Protein AF-A0A7X4JMB2-F1 (afdb_monomer)

Mean predicted aligned error: 4.24 Å

Radius of gyration: 19.37 Å; Cα contacts (8 Å, |Δi|>4): 323; chains: 1; bounding box: 44×40×52 Å

Nearest PDB structures (foldseek):
  4nch-assembly2_B  TM=4.120E-01  e=2.019E-02  Pyrococcus furiosus DSM 3638
  4nck-assembly1_A  TM=4.306E-01  e=2.532E-02  Pyrococcus furiosus DSM 3638
  4nch-assembly1_A  TM=3.298E-01  e=7.414E-02  Pyrococcus furiosus DSM 3638
  4nci-assembly1_A  TM=3.481E-01  e=9.296E-02  Pyrococcus furiosus DSM 3638

Structure (mmCIF, N/CA/C/O backbone):
data_AF-A0A7X4JMB2-F1
#
_entry.id   AF-A0A7X4JMB2-F1
#
loop_
_atom_site.group_PDB
_atom_site.id
_atom_site.type_symbol
_atom_site.label_atom_id
_atom_site.label_alt_id
_atom_site.label_comp_id
_atom_site.label_asym_id
_atom_site.label_entity_id
_atom_site.label_seq_id
_atom_site.pdbx_PDB_ins_code
_atom_site.Cartn_x
_atom_site.Cartn_y
_atom_site.Cartn_z
_atom_site.occupancy
_atom_site.B_iso_or_equiv
_atom_site.auth_seq_id
_atom_site.auth_comp_id
_atom_site.auth_asym_id
_atom_site.auth_atom_id
_atom_site.pdbx_PDB_model_num
ATOM 1 N N . MET A 1 1 ? -1.264 -13.833 -14.838 1.00 84.94 1 MET A N 1
ATOM 2 C CA . MET A 1 1 ? 0.186 -13.831 -14.594 1.00 84.94 1 MET A CA 1
ATOM 3 C C . MET A 1 1 ? 0.510 -15.089 -13.821 1.00 84.94 1 MET A C 1
ATOM 5 O O . MET A 1 1 ? -0.023 -15.234 -12.730 1.00 84.94 1 MET A O 1
ATOM 9 N N . LYS A 1 2 ? 1.296 -16.002 -14.393 1.00 92.19 2 LYS A N 1
ATOM 10 C CA . LYS A 1 2 ? 1.734 -17.236 -13.719 1.00 92.19 2 LYS A CA 1
ATOM 11 C C . LYS A 1 2 ? 3.216 -17.185 -13.357 1.00 92.19 2 LYS A C 1
ATOM 13 O O . LYS A 1 2 ? 3.594 -17.648 -12.289 1.00 92.19 2 LYS A O 1
ATOM 18 N N . ASN A 1 3 ? 4.037 -16.595 -14.221 1.00 96.94 3 ASN A N 1
ATOM 19 C CA . ASN A 1 3 ? 5.480 -16.499 -14.046 1.00 96.94 3 ASN A CA 1
ATOM 20 C C . ASN A 1 3 ? 5.986 -15.072 -14.301 1.00 96.94 3 ASN A C 1
ATOM 22 O O . ASN A 1 3 ? 5.515 -14.386 -15.214 1.00 96.94 3 ASN A O 1
ATOM 26 N N . LEU A 1 4 ? 6.954 -14.647 -13.492 1.00 97.75 4 LEU A N 1
ATOM 27 C CA . LEU A 1 4 ? 7.710 -13.408 -13.648 1.00 97.75 4 LEU A CA 1
ATOM 28 C C . LEU A 1 4 ? 9.198 -13.742 -13.587 1.00 97.75 4 LEU A C 1
ATOM 30 O O . LEU A 1 4 ? 9.657 -14.278 -12.581 1.00 97.75 4 LEU A O 1
ATOM 34 N N . LYS A 1 5 ? 9.945 -13.356 -14.621 1.00 97.94 5 LYS A N 1
ATOM 35 C CA . LYS A 1 5 ? 11.410 -13.361 -14.594 1.00 97.94 5 LYS A CA 1
ATOM 36 C C . LYS A 1 5 ? 11.927 -11.946 -14.678 1.00 97.94 5 LYS A C 1
ATOM 38 O O . LYS A 1 5 ? 11.427 -11.166 -15.492 1.00 97.94 5 LYS A O 1
ATOM 43 N N . LEU A 1 6 ? 12.928 -11.622 -13.876 1.00 97.25 6 LEU A N 1
ATOM 44 C CA . LEU A 1 6 ? 13.587 -10.328 -13.926 1.00 97.25 6 LEU A CA 1
ATOM 45 C C . LEU A 1 6 ? 15.078 -10.436 -13.623 1.00 97.25 6 LEU A C 1
ATOM 47 O O . LEU A 1 6 ? 15.494 -11.296 -12.851 1.00 97.25 6 LEU A O 1
ATOM 51 N N . THR A 1 7 ? 15.851 -9.517 -14.191 1.00 97.62 7 THR A N 1
ATOM 52 C CA . THR A 1 7 ? 17.268 -9.308 -13.879 1.00 97.62 7 THR A CA 1
ATOM 53 C C . THR A 1 7 ? 17.544 -7.825 -13.670 1.00 97.62 7 THR A C 1
ATOM 55 O O . THR A 1 7 ? 16.907 -6.985 -14.312 1.00 97.62 7 THR A O 1
ATOM 58 N N . SER A 1 8 ? 18.503 -7.513 -12.799 1.00 96.62 8 SER A N 1
ATOM 59 C CA . SER A 1 8 ? 19.026 -6.163 -12.548 1.00 96.62 8 SER A CA 1
ATOM 60 C C . SER A 1 8 ? 17.944 -5.128 -12.211 1.00 96.62 8 SER A C 1
ATOM 62 O O . SER A 1 8 ? 17.872 -4.074 -12.839 1.00 96.62 8 SER A O 1
ATOM 64 N N . LEU A 1 9 ? 17.065 -5.427 -11.247 1.00 96.38 9 LEU A N 1
ATOM 65 C CA . LEU A 1 9 ? 16.031 -4.499 -10.765 1.00 96.38 9 LEU A CA 1
ATOM 66 C C . LEU A 1 9 ? 16.402 -3.973 -9.374 1.00 96.38 9 LEU A C 1
ATOM 68 O O . LEU A 1 9 ? 16.160 -4.645 -8.367 1.00 96.38 9 LEU A O 1
ATOM 72 N N . GLY A 1 10 ? 16.952 -2.761 -9.302 1.00 93.38 10 GLY A N 1
ATOM 73 C CA . GLY A 1 10 ? 17.495 -2.216 -8.055 1.00 93.38 10 GLY A CA 1
ATOM 74 C C . GLY A 1 10 ? 18.484 -3.195 -7.411 1.00 93.38 10 GLY A C 1
ATOM 75 O O . GLY A 1 10 ? 19.434 -3.639 -8.046 1.00 93.38 10 GLY A O 1
ATOM 76 N N . GLN A 1 11 ? 18.230 -3.580 -6.162 1.00 91.88 11 GLN A N 1
ATOM 77 C CA . GLN A 1 11 ? 19.032 -4.556 -5.416 1.00 91.88 11 GLN A CA 1
ATOM 78 C C . GLN A 1 11 ? 18.729 -6.029 -5.740 1.00 91.88 11 GLN A C 1
ATOM 80 O O . GLN A 1 11 ? 19.274 -6.901 -5.071 1.00 91.88 11 GLN A O 1
ATOM 85 N N . ILE A 1 12 ? 17.831 -6.327 -6.685 1.00 95.81 12 ILE A N 1
ATOM 86 C CA . ILE A 1 12 ? 17.495 -7.700 -7.084 1.00 95.81 12 ILE A CA 1
ATOM 87 C C . ILE A 1 12 ? 18.324 -8.057 -8.327 1.00 95.81 12 ILE A C 1
ATOM 89 O O . ILE A 1 12 ? 17.994 -7.574 -9.417 1.00 95.81 12 ILE A O 1
ATOM 93 N N . PRO A 1 13 ? 19.372 -8.900 -8.208 1.00 95.38 13 PRO A N 1
ATOM 94 C CA . PRO A 1 13 ? 20.212 -9.257 -9.351 1.00 95.38 13 PRO A CA 1
ATOM 95 C C . PRO A 1 13 ? 19.452 -10.129 -10.351 1.00 95.38 13 PRO A C 1
ATOM 97 O O . PRO A 1 13 ? 19.494 -9.886 -11.553 1.00 95.38 13 PRO A O 1
ATOM 100 N N . GLU A 1 14 ? 18.706 -11.108 -9.843 1.00 97.06 14 GLU A N 1
ATOM 101 C CA . GLU A 1 14 ? 17.899 -12.036 -10.626 1.00 97.06 14 GLU A CA 1
ATOM 102 C C . GLU A 1 14 ? 16.740 -12.564 -9.773 1.00 97.06 14 GLU A C 1
ATOM 104 O O . GLU A 1 14 ? 16.886 -12.771 -8.566 1.00 97.06 14 GLU A O 1
ATOM 109 N N . ALA A 1 15 ? 15.583 -12.782 -10.395 1.00 96.88 15 ALA A N 1
ATOM 110 C CA . ALA A 1 15 ? 14.498 -13.558 -9.811 1.00 96.88 15 ALA A CA 1
ATOM 111 C C . ALA A 1 15 ? 13.692 -14.278 -10.901 1.00 96.88 15 ALA A 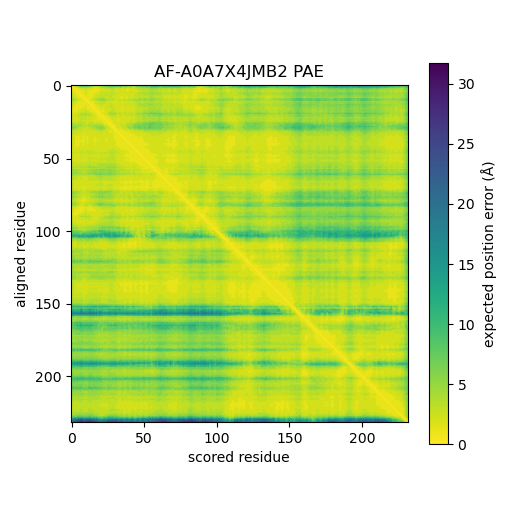C 1
ATOM 113 O O . ALA A 1 15 ? 13.334 -13.680 -11.916 1.00 96.88 15 ALA A O 1
ATOM 114 N N . ASP A 1 16 ? 13.349 -15.540 -10.648 1.00 97.50 16 ASP A N 1
ATOM 115 C CA . ASP A 1 16 ? 12.398 -16.334 -11.431 1.00 97.50 16 ASP A CA 1
ATOM 116 C C . ASP A 1 16 ? 11.307 -16.840 -10.485 1.00 97.50 16 ASP A C 1
ATOM 118 O O . ASP A 1 16 ? 11.548 -17.670 -9.608 1.00 97.50 16 ASP A O 1
ATOM 122 N N . ILE A 1 17 ? 10.114 -16.261 -10.601 1.00 97.31 17 ILE A N 1
ATOM 123 C CA . ILE A 1 17 ? 9.028 -16.428 -9.639 1.00 97.31 17 ILE A CA 1
ATOM 124 C C . ILE A 1 17 ? 7.847 -17.077 -10.340 1.00 97.31 17 ILE A C 1
ATOM 126 O O . ILE A 1 17 ? 7.310 -16.543 -11.312 1.00 97.31 17 ILE A O 1
ATOM 130 N N . THR A 1 18 ? 7.394 -18.205 -9.800 1.00 97.12 18 THR A N 1
ATOM 131 C CA . THR A 1 18 ? 6.116 -18.821 -10.169 1.00 97.12 18 THR A CA 1
ATOM 132 C C . THR A 1 18 ? 5.101 -18.541 -9.070 1.00 97.12 18 THR A C 1
ATOM 134 O O . THR A 1 18 ? 5.328 -18.891 -7.914 1.00 97.12 18 THR A O 1
ATOM 137 N N . PHE A 1 19 ? 3.999 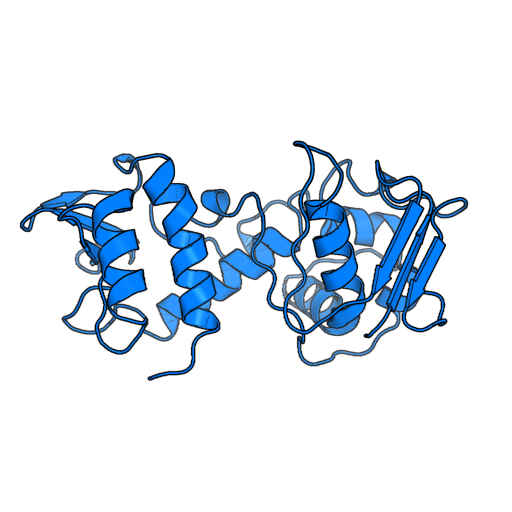-17.884 -9.424 1.00 95.94 19 PHE A N 1
ATOM 138 C CA . PHE A 1 19 ? 2.956 -17.505 -8.474 1.00 95.94 19 PHE A CA 1
ATOM 139 C C . PHE A 1 19 ? 1.969 -18.652 -8.262 1.00 95.94 19 PHE A C 1
ATOM 141 O O . PHE A 1 19 ? 1.474 -19.237 -9.227 1.00 95.94 19 PHE A O 1
ATOM 148 N N . GLY A 1 20 ? 1.663 -18.929 -6.996 1.00 95.31 20 GLY A N 1
ATOM 149 C CA . GLY A 1 20 ? 0.508 -19.729 -6.581 1.00 95.31 20 GLY A CA 1
ATOM 150 C C . GLY A 1 20 ? -0.605 -18.851 -6.003 1.00 95.31 20 GLY A C 1
ATOM 151 O O . GLY A 1 20 ? -0.496 -17.624 -6.001 1.00 95.31 20 GLY A O 1
ATOM 152 N N . ASP A 1 21 ? -1.643 -19.483 -5.456 1.00 93.69 21 ASP A N 1
ATOM 153 C CA . ASP A 1 21 ? -2.786 -18.784 -4.844 1.00 93.69 21 ASP A CA 1
ATOM 154 C C . ASP A 1 21 ? -2.373 -17.926 -3.638 1.00 93.69 21 ASP A C 1
ATOM 156 O O . ASP A 1 21 ? -2.889 -16.828 -3.432 1.00 93.69 21 ASP A O 1
ATOM 160 N N . LEU A 1 22 ? -1.391 -18.407 -2.870 1.00 94.69 22 LEU A N 1
ATOM 161 C CA . LEU A 1 22 ? -0.708 -17.655 -1.826 1.00 94.69 22 LEU A CA 1
ATOM 162 C C . LEU A 1 22 ? 0.797 -17.733 -2.067 1.00 94.69 22 LEU A C 1
ATOM 164 O O . LEU A 1 22 ? 1.393 -18.806 -2.026 1.00 94.69 22 LEU A O 1
ATOM 168 N N . THR A 1 23 ? 1.412 -16.57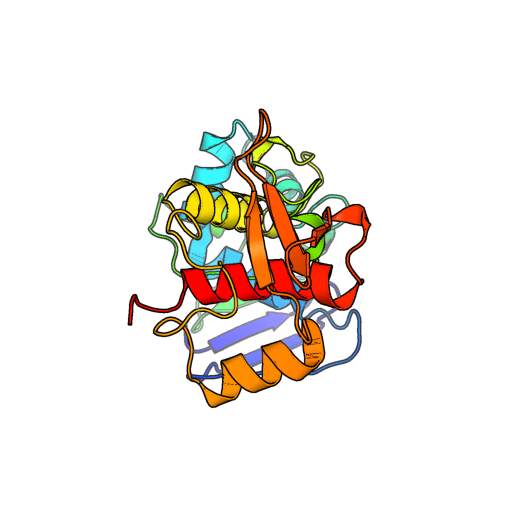8 -2.297 1.00 95.06 23 THR A N 1
ATOM 169 C CA . THR A 1 23 ? 2.861 -16.453 -2.472 1.00 95.06 23 THR A CA 1
ATOM 170 C C . THR A 1 23 ? 3.407 -15.555 -1.369 1.00 95.06 23 THR A C 1
ATOM 172 O O . THR A 1 23 ? 2.985 -14.405 -1.242 1.00 95.06 23 THR A O 1
ATOM 175 N N . VAL A 1 24 ? 4.334 -16.073 -0.561 1.00 95.38 24 VAL A N 1
ATOM 176 C CA . VAL A 1 24 ? 4.933 -15.342 0.565 1.00 95.38 24 VAL A CA 1
ATOM 177 C C . VAL A 1 24 ? 6.389 -15.024 0.244 1.00 95.38 24 VAL A C 1
ATOM 179 O O . VAL A 1 24 ? 7.190 -15.924 0.013 1.00 95.38 24 VAL A O 1
ATOM 182 N N . PHE A 1 25 ? 6.739 -13.736 0.256 1.00 94.31 25 PHE A N 1
ATOM 183 C CA . PHE A 1 25 ? 8.112 -13.272 0.055 1.00 94.31 25 PHE A CA 1
ATOM 184 C C . PHE A 1 25 ? 8.784 -13.001 1.400 1.00 94.31 25 PHE A C 1
ATOM 186 O O . PHE A 1 25 ? 8.424 -12.051 2.099 1.00 94.31 25 PHE A O 1
ATOM 193 N N . VAL A 1 26 ? 9.791 -13.803 1.741 1.00 94.00 26 VAL A N 1
ATOM 194 C CA . VAL A 1 26 ? 10.600 -13.648 2.958 1.00 94.00 26 VAL A CA 1
ATOM 195 C C . VAL A 1 26 ? 12.015 -13.238 2.569 1.00 94.00 26 VAL A C 1
ATOM 197 O O . VAL A 1 26 ? 12.554 -13.692 1.566 1.00 94.00 26 VAL A O 1
ATOM 200 N N . GLY A 1 27 ? 12.611 -12.343 3.346 1.00 92.38 27 GLY A N 1
ATOM 201 C CA . GLY A 1 27 ? 13.992 -11.917 3.154 1.00 92.38 27 GLY A CA 1
ATOM 202 C C . GLY A 1 27 ? 14.339 -10.762 4.077 1.00 92.38 27 GLY A C 1
ATOM 203 O O . GLY A 1 27 ? 13.445 -10.161 4.679 1.00 92.38 27 GLY A O 1
ATOM 204 N N . GLU A 1 28 ? 15.615 -10.412 4.132 1.00 92.75 28 GLU A N 1
ATOM 205 C CA . GLU A 1 28 ? 16.143 -9.354 4.994 1.00 92.75 28 GLU A CA 1
ATOM 206 C C . GLU A 1 28 ? 15.546 -7.970 4.703 1.00 92.75 28 GLU A C 1
ATOM 208 O O . GLU A 1 28 ? 14.924 -7.715 3.661 1.00 92.75 28 GLU A O 1
ATOM 213 N N . GLN A 1 29 ? 15.711 -7.037 5.639 1.00 88.38 29 GLN A N 1
ATOM 214 C CA . GLN A 1 29 ? 15.333 -5.650 5.396 1.00 88.38 29 GLN A CA 1
ATOM 215 C C . GLN A 1 29 ? 16.071 -5.106 4.164 1.00 88.38 29 GLN A C 1
ATOM 217 O O . GLN A 1 29 ? 17.207 -5.467 3.891 1.00 88.38 29 GLN A O 1
ATOM 222 N N . ALA A 1 30 ? 15.391 -4.258 3.388 1.00 86.50 30 ALA A N 1
ATOM 223 C CA . ALA A 1 30 ? 15.925 -3.677 2.157 1.00 86.50 30 ALA A CA 1
ATOM 224 C C . ALA A 1 30 ? 16.327 -4.688 1.058 1.00 86.50 30 ALA A C 1
ATOM 226 O O . ALA A 1 30 ? 16.935 -4.286 0.076 1.00 86.50 30 ALA A O 1
ATOM 227 N N . SER A 1 31 ? 15.884 -5.950 1.114 1.00 92.25 31 SER A N 1
ATOM 228 C CA . SER A 1 31 ? 16.177 -6.961 0.077 1.00 92.25 31 SER A CA 1
ATOM 229 C C . SER A 1 31 ? 15.424 -6.795 -1.261 1.00 92.25 31 SER A C 1
ATOM 231 O O . SER A 1 31 ? 15.499 -7.662 -2.122 1.00 92.25 31 SER A O 1
ATOM 233 N N . GLY A 1 32 ? 14.624 -5.736 -1.438 1.00 93.44 32 GLY A N 1
ATOM 234 C CA . GLY A 1 32 ? 13.902 -5.464 -2.693 1.00 93.44 32 GLY A CA 1
ATOM 235 C C . GLY A 1 32 ? 12.458 -5.967 -2.763 1.00 93.44 32 GLY A C 1
ATOM 236 O O . GLY A 1 32 ? 11.765 -5.672 -3.732 1.00 93.44 32 GLY A O 1
ATOM 237 N N . LYS A 1 33 ? 11.937 -6.631 -1.720 1.00 95.00 33 LYS A N 1
ATOM 238 C CA . LYS A 1 33 ? 10.539 -7.126 -1.677 1.00 95.00 33 LYS A CA 1
ATOM 239 C C . LYS A 1 33 ? 9.506 -6.053 -2.047 1.00 95.00 33 LYS A C 1
ATOM 241 O O . LYS A 1 33 ? 8.653 -6.274 -2.900 1.00 95.00 33 LYS A O 1
ATOM 246 N N . SER A 1 34 ? 9.600 -4.866 -1.447 1.00 94.56 34 SER A N 1
ATOM 247 C CA . SER A 1 34 ? 8.669 -3.764 -1.727 1.00 94.56 34 SER A CA 1
ATOM 248 C C . SER A 1 34 ? 8.789 -3.236 -3.158 1.00 94.56 34 SER A C 1
ATOM 250 O O . SER A 1 34 ? 7.799 -2.777 -3.718 1.00 94.56 34 SER A O 1
ATOM 252 N N . ILE A 1 35 ? 9.981 -3.294 -3.756 1.00 95.44 35 ILE A N 1
ATOM 253 C CA . ILE A 1 35 ? 10.215 -2.883 -5.146 1.00 95.44 35 ILE A CA 1
ATOM 254 C C . ILE A 1 35 ? 9.599 -3.904 -6.097 1.00 95.44 35 ILE A C 1
ATOM 256 O O . ILE A 1 35 ? 8.888 -3.520 -7.020 1.00 95.44 35 ILE A O 1
ATOM 260 N N . LEU A 1 36 ? 9.787 -5.197 -5.825 1.00 96.50 36 LEU A N 1
ATOM 261 C CA . LEU A 1 36 ? 9.157 -6.281 -6.573 1.00 96.50 36 LEU A CA 1
ATOM 262 C C . LEU A 1 36 ? 7.625 -6.156 -6.572 1.00 96.50 36 LEU A C 1
ATOM 264 O O . LEU A 1 36 ? 7.001 -6.210 -7.630 1.00 96.50 36 LEU A O 1
ATOM 268 N N . LEU A 1 37 ? 7.011 -5.935 -5.405 1.00 96.50 37 LEU A N 1
ATOM 269 C CA . LEU A 1 37 ? 5.557 -5.761 -5.296 1.00 96.50 37 LEU A CA 1
ATOM 270 C C . LEU A 1 37 ? 5.065 -4.495 -6.018 1.00 96.50 37 LEU A C 1
ATOM 272 O O . LEU A 1 37 ? 4.007 -4.509 -6.650 1.00 96.50 37 LEU A O 1
ATOM 276 N N . GLN A 1 38 ? 5.844 -3.411 -5.987 1.00 96.94 38 GLN A N 1
ATOM 277 C CA . GLN A 1 38 ? 5.560 -2.217 -6.784 1.00 96.94 38 GLN A CA 1
ATOM 278 C C . GLN A 1 38 ? 5.705 -2.482 -8.287 1.00 96.94 38 GLN A C 1
ATOM 280 O O . GLN A 1 38 ? 4.883 -2.008 -9.067 1.00 96.94 38 GLN A O 1
ATOM 285 N N . LEU A 1 39 ? 6.687 -3.267 -8.728 1.00 97.19 39 LEU A N 1
ATOM 286 C CA . LEU A 1 39 ? 6.799 -3.660 -10.129 1.00 97.19 39 LEU A CA 1
ATOM 287 C C . LEU A 1 39 ? 5.592 -4.508 -10.557 1.00 97.19 39 LEU A C 1
ATOM 289 O O . LEU A 1 39 ? 5.005 -4.233 -11.599 1.00 97.19 39 LEU A O 1
ATOM 293 N N . LEU A 1 40 ? 5.165 -5.477 -9.742 1.00 96.56 40 LEU A N 1
ATOM 294 C CA . LEU A 1 40 ? 3.958 -6.272 -10.001 1.00 96.56 40 LEU A CA 1
ATOM 295 C C . LEU A 1 40 ? 2.720 -5.392 -10.167 1.00 96.56 40 LEU A C 1
ATOM 297 O O . LEU A 1 40 ? 1.954 -5.559 -11.118 1.00 96.56 40 LEU A O 1
ATOM 301 N N . LYS A 1 41 ? 2.564 -4.404 -9.284 1.00 97.62 41 LYS A N 1
ATOM 302 C CA . LYS A 1 41 ? 1.500 -3.407 -9.378 1.00 97.62 41 LYS A CA 1
ATOM 303 C C . LYS A 1 41 ? 1.547 -2.635 -10.693 1.00 97.62 41 LYS A C 1
ATOM 305 O O . LYS A 1 41 ? 0.522 -2.500 -11.361 1.00 97.62 41 LYS A O 1
ATOM 310 N N . LEU A 1 42 ? 2.729 -2.187 -11.108 1.00 97.19 42 LEU A N 1
ATOM 311 C CA . LEU A 1 42 ? 2.901 -1.484 -12.375 1.00 97.19 42 LEU A CA 1
ATOM 312 C C . LEU A 1 42 ? 2.557 -2.385 -13.563 1.00 97.19 42 LEU A C 1
ATOM 314 O O . LEU A 1 42 ? 1.834 -1.981 -14.473 1.00 97.19 42 LEU A O 1
ATOM 318 N N . ILE A 1 43 ? 3.049 -3.620 -13.540 1.00 95.81 43 ILE A N 1
ATOM 319 C CA . ILE A 1 43 ? 2.817 -4.608 -14.585 1.00 95.81 43 ILE A CA 1
ATOM 320 C C . ILE A 1 43 ? 1.332 -4.916 -14.744 1.00 95.81 43 ILE A C 1
ATOM 322 O O . ILE A 1 43 ? 0.884 -5.091 -15.873 1.00 95.81 43 ILE A O 1
ATOM 326 N N . LEU A 1 44 ? 0.566 -5.025 -13.663 1.00 95.19 44 LEU A N 1
ATOM 327 C CA . LEU A 1 44 ? -0.847 -5.392 -13.752 1.00 95.19 44 LEU A CA 1
ATOM 328 C C . LEU A 1 44 ? -1.732 -4.185 -14.080 1.00 95.19 44 LEU A C 1
ATOM 330 O O . LEU A 1 44 ? -2.681 -4.322 -14.850 1.00 95.19 44 LEU A O 1
ATOM 334 N N . ASP A 1 45 ? -1.375 -2.996 -13.587 1.00 97.25 45 ASP A N 1
ATOM 335 C CA . ASP A 1 45 ? -2.303 -1.862 -13.532 1.00 97.25 45 ASP A CA 1
ATOM 336 C C . ASP A 1 45 ? -1.807 -0.577 -14.199 1.00 97.25 45 ASP A C 1
ATOM 338 O O . ASP A 1 45 ? -2.401 0.481 -14.004 1.00 97.25 45 ASP A O 1
ATOM 342 N N . ALA A 1 46 ? -0.764 -0.631 -15.031 1.00 95.69 46 ALA A N 1
ATOM 343 C CA . ALA A 1 46 ? -0.202 0.547 -15.707 1.00 95.69 46 ALA A CA 1
ATOM 344 C C . ALA A 1 46 ? -1.241 1.480 -16.365 1.00 95.69 46 ALA A C 1
ATOM 346 O O . ALA A 1 46 ? -1.129 2.703 -16.269 1.00 95.69 46 ALA A O 1
ATOM 347 N N . GLY A 1 47 ? -2.274 0.924 -17.007 1.00 95.56 47 GLY A N 1
ATOM 348 C CA . GLY A 1 47 ? -3.350 1.709 -17.618 1.00 95.56 47 GLY A CA 1
ATOM 349 C C . GLY A 1 47 ? -4.193 2.485 -16.599 1.00 95.56 47 GLY A C 1
ATOM 350 O O . GLY A 1 47 ? -4.553 3.637 -16.835 1.00 95.56 47 GLY A O 1
ATOM 351 N N . ALA A 1 48 ? -4.488 1.875 -15.448 1.00 96.56 48 ALA A N 1
ATOM 352 C CA . ALA A 1 48 ? -5.178 2.533 -14.341 1.00 96.56 48 ALA A CA 1
ATOM 353 C C . ALA A 1 48 ? -4.269 3.574 -13.665 1.00 96.56 48 ALA A C 1
ATOM 355 O O . ALA A 1 48 ? -4.686 4.711 -13.475 1.00 96.56 48 ALA A O 1
ATOM 356 N N . ILE A 1 49 ? -3.006 3.221 -13.402 1.00 97.69 49 ILE A N 1
ATOM 357 C CA . ILE A 1 49 ? -1.996 4.087 -12.770 1.00 97.69 49 ILE A CA 1
ATOM 358 C C . ILE A 1 49 ? -1.799 5.378 -13.570 1.00 97.69 49 ILE A C 1
ATOM 360 O O . ILE A 1 49 ? -1.913 6.479 -13.034 1.00 97.69 49 ILE A O 1
ATOM 364 N N . THR A 1 50 ? -1.548 5.255 -14.876 1.00 96.38 50 THR A N 1
ATOM 365 C CA . THR A 1 50 ? -1.354 6.411 -15.765 1.00 96.38 50 THR A CA 1
ATOM 366 C C . THR A 1 50 ? -2.607 7.282 -15.853 1.00 96.38 50 THR A C 1
ATOM 368 O O . THR A 1 50 ? -2.503 8.508 -15.905 1.00 96.38 50 THR A O 1
ATOM 371 N N . HIS A 1 51 ? -3.800 6.681 -15.839 1.00 95.88 51 HIS A N 1
ATOM 372 C CA . HIS A 1 51 ? -5.054 7.427 -15.810 1.00 95.88 51 HIS A CA 1
ATOM 373 C C . HIS A 1 51 ? -5.246 8.187 -14.492 1.00 95.88 51 HIS A C 1
ATOM 375 O O . HIS A 1 51 ? -5.602 9.363 -14.531 1.00 95.88 51 HIS A O 1
ATOM 381 N N . THR A 1 52 ? -4.985 7.552 -13.348 1.00 96.56 52 THR A N 1
ATOM 382 C CA . THR A 1 52 ? -5.074 8.181 -12.023 1.00 96.56 52 THR A CA 1
ATOM 383 C C . THR A 1 52 ? -4.103 9.351 -11.907 1.00 96.56 52 THR A C 1
ATOM 385 O O . THR A 1 52 ? -4.522 10.446 -11.543 1.00 96.56 52 THR A O 1
ATOM 388 N N . LEU A 1 53 ? -2.841 9.175 -12.311 1.00 96.88 53 LEU A N 1
ATOM 389 C CA . LEU A 1 53 ? -1.860 10.265 -12.341 1.00 96.88 53 LEU A CA 1
ATOM 390 C C . LEU A 1 53 ? -2.364 11.459 -13.171 1.00 96.88 53 LEU A C 1
ATOM 392 O O . LEU A 1 53 ? -2.395 12.581 -12.672 1.00 96.88 53 LEU A O 1
ATOM 396 N N . LYS A 1 54 ? -2.859 11.227 -14.394 1.00 95.69 54 LYS A N 1
ATOM 397 C CA . LYS A 1 54 ? -3.425 12.299 -15.235 1.00 95.69 54 LYS A CA 1
ATOM 398 C C . LYS A 1 54 ? -4.652 12.962 -14.612 1.00 95.69 54 LYS A C 1
ATOM 400 O O . LYS A 1 54 ? -4.781 14.179 -14.677 1.00 95.69 54 LYS A O 1
ATOM 405 N N . LYS A 1 55 ? -5.550 12.178 -14.002 1.00 95.81 55 LYS A N 1
ATOM 406 C CA . LYS A 1 55 ? -6.751 12.682 -13.315 1.00 95.81 55 LYS A CA 1
ATOM 407 C C . LYS A 1 55 ? -6.386 13.665 -12.199 1.00 95.81 55 LYS A C 1
ATOM 409 O O . LYS A 1 55 ? -7.109 14.632 -11.994 1.00 95.81 55 LYS A O 1
ATOM 414 N N . HIS A 1 56 ? -5.272 13.429 -11.510 1.00 96.06 56 HIS A N 1
ATOM 415 C CA . HIS A 1 56 ? -4.757 14.307 -10.459 1.00 96.06 56 HIS A CA 1
ATOM 416 C C . HIS A 1 56 ? -3.770 15.373 -10.972 1.00 96.06 56 HIS A C 1
ATOM 418 O O . HIS A 1 56 ? -3.098 16.010 -10.169 1.00 96.06 56 HIS A O 1
ATOM 424 N N . GLY A 1 57 ? -3.691 15.591 -12.290 1.00 95.19 57 GLY A N 1
ATOM 425 C CA . GLY A 1 57 ? -2.926 16.689 -12.889 1.00 95.19 57 GLY A CA 1
ATOM 426 C C . GLY A 1 57 ? -1.433 16.420 -13.084 1.00 95.19 57 GLY A C 1
ATOM 427 O O . GLY A 1 57 ? -0.696 17.340 -13.425 1.00 95.19 57 GLY A O 1
ATOM 428 N N . PHE A 1 58 ? -0.966 15.184 -12.898 1.00 95.94 58 PHE A N 1
ATOM 429 C CA . PHE A 1 58 ? 0.433 14.843 -13.139 1.00 95.94 58 PHE A CA 1
ATOM 430 C C . PHE A 1 58 ? 0.706 14.656 -14.635 1.00 95.94 58 PHE A C 1
ATOM 432 O O . PHE A 1 58 ? 0.003 13.907 -15.320 1.00 95.94 58 PHE A O 1
ATOM 439 N N . ASP A 1 59 ? 1.785 15.274 -15.115 1.00 93.69 59 ASP A N 1
ATOM 440 C CA . ASP A 1 59 ? 2.314 15.088 -16.463 1.00 93.69 59 ASP A CA 1
ATOM 441 C C . ASP A 1 59 ? 3.788 14.670 -16.406 1.00 93.69 59 ASP A C 1
ATOM 443 O O . ASP A 1 59 ? 4.627 15.329 -15.797 1.00 93.69 59 ASP A O 1
ATOM 447 N N . TRP A 1 60 ? 4.107 13.558 -17.061 1.00 95.25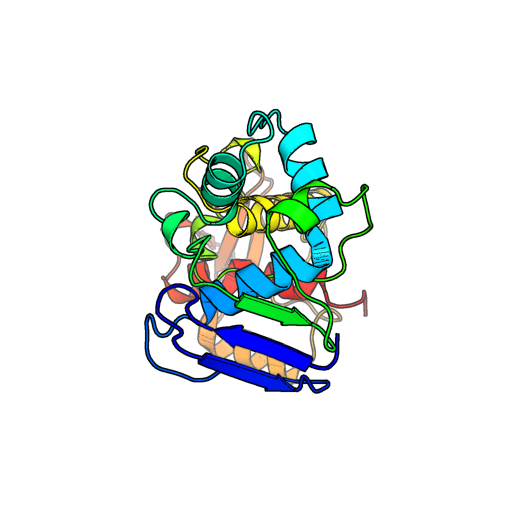 60 TRP A N 1
ATOM 448 C CA . TRP A 1 60 ? 5.471 13.046 -17.205 1.00 95.25 60 TRP A CA 1
ATOM 449 C C . TRP A 1 60 ? 6.075 13.373 -18.575 1.00 95.25 60 TRP A C 1
ATOM 451 O O . TRP A 1 60 ? 7.143 12.868 -18.916 1.00 95.25 60 TRP A O 1
ATOM 461 N N . GLN A 1 61 ? 5.405 14.196 -19.388 1.00 94.56 61 GLN A N 1
ATOM 462 C CA . GLN A 1 61 ? 5.879 14.678 -20.689 1.00 94.56 61 GLN A CA 1
ATOM 463 C C . GLN A 1 61 ? 6.276 13.543 -21.643 1.00 94.56 61 GLN A C 1
ATOM 465 O O . GLN A 1 61 ? 7.200 13.669 -22.445 1.00 94.56 61 GLN A O 1
ATOM 470 N N . LYS A 1 62 ? 5.599 12.391 -21.529 1.00 90.00 62 LYS A N 1
ATOM 471 C CA . LYS A 1 62 ? 5.907 11.151 -22.268 1.00 90.00 62 LYS A CA 1
ATOM 472 C C . LYS A 1 62 ? 7.328 10.599 -22.026 1.00 90.00 62 LYS A C 1
ATOM 474 O O . LYS A 1 62 ? 7.738 9.683 -22.739 1.00 90.00 62 LYS A O 1
ATOM 479 N N . LYS A 1 63 ? 8.061 11.098 -21.025 1.00 94.50 63 LYS A N 1
ATOM 480 C CA . LYS A 1 63 ? 9.384 10.598 -20.625 1.00 94.50 63 LYS A CA 1
ATOM 481 C C . LYS A 1 63 ? 9.230 9.457 -19.622 1.00 94.50 63 LYS A C 1
ATOM 483 O O . LYS A 1 63 ? 8.448 9.558 -18.677 1.00 94.50 63 LYS A O 1
ATOM 488 N N . VAL A 1 64 ? 9.970 8.371 -19.842 1.00 94.56 64 VAL A N 1
ATOM 489 C CA . VAL A 1 64 ? 9.931 7.182 -18.976 1.00 94.56 64 VAL A CA 1
ATOM 490 C C . VAL A 1 64 ? 10.477 7.509 -17.589 1.00 94.56 64 VAL A C 1
ATOM 492 O O . VAL A 1 64 ? 9.808 7.206 -16.610 1.00 94.56 64 VAL A O 1
ATOM 495 N N . ASP A 1 65 ? 11.607 8.206 -17.500 1.00 94.62 65 ASP A N 1
ATOM 496 C CA . ASP A 1 65 ? 12.245 8.516 -16.213 1.00 94.62 65 ASP A CA 1
ATOM 497 C C . ASP A 1 65 ? 11.359 9.391 -15.326 1.00 94.62 65 ASP A C 1
ATOM 499 O O . ASP A 1 65 ? 11.213 9.124 -14.137 1.00 94.62 65 ASP A O 1
ATOM 503 N N . ASN A 1 66 ? 10.670 10.372 -15.918 1.00 96.25 66 ASN A N 1
ATOM 504 C CA . ASN A 1 66 ? 9.691 11.190 -15.202 1.00 96.25 66 ASN A CA 1
ATOM 505 C C . ASN A 1 66 ? 8.528 10.342 -14.673 1.00 96.25 66 ASN A C 1
ATOM 507 O O . ASN A 1 66 ? 8.051 10.561 -13.563 1.00 96.25 66 ASN A O 1
ATOM 511 N N . PHE A 1 67 ? 8.055 9.368 -15.455 1.00 96.88 67 PHE A N 1
ATOM 512 C CA . PHE A 1 67 ? 7.019 8.451 -14.989 1.00 96.88 67 PHE A CA 1
ATOM 513 C C . PHE A 1 67 ? 7.524 7.568 -13.842 1.00 96.88 67 PHE A C 1
ATOM 515 O O . PHE A 1 67 ? 6.813 7.392 -12.856 1.00 96.88 67 PHE A O 1
ATOM 522 N N . LEU A 1 68 ? 8.745 7.042 -13.948 1.00 97.12 68 LEU A N 1
ATOM 523 C CA . LEU A 1 68 ? 9.355 6.221 -12.905 1.00 97.12 68 LEU A CA 1
ATOM 524 C C . LEU A 1 68 ? 9.591 7.013 -11.616 1.00 97.12 68 LEU A C 1
ATOM 526 O O . LEU A 1 68 ? 9.312 6.485 -10.545 1.00 97.12 68 LEU A O 1
ATOM 530 N N . PHE A 1 69 ? 9.994 8.282 -11.717 1.00 97.06 69 PHE A N 1
ATOM 531 C CA . PHE A 1 69 ? 10.074 9.211 -10.588 1.00 97.06 69 PHE A CA 1
ATOM 532 C C . PHE A 1 69 ? 8.714 9.370 -9.896 1.00 97.06 69 PHE A C 1
ATOM 534 O O . PHE A 1 69 ? 8.609 9.206 -8.686 1.00 97.06 69 PHE A O 1
ATOM 541 N N . LEU A 1 70 ? 7.639 9.616 -10.657 1.00 97.12 70 LEU A N 1
ATOM 542 C CA . LEU A 1 70 ? 6.289 9.738 -10.089 1.00 97.12 70 LEU A CA 1
ATOM 543 C C . LEU A 1 70 ? 5.775 8.423 -9.482 1.00 97.12 70 LEU A C 1
ATOM 545 O O . LEU A 1 70 ? 4.934 8.439 -8.580 1.00 97.12 70 LEU A O 1
ATOM 549 N N . TYR A 1 71 ? 6.220 7.285 -10.018 1.00 97.62 71 TYR A N 1
ATOM 550 C CA . TYR A 1 71 ? 5.744 5.968 -9.619 1.00 97.62 71 TYR A CA 1
ATOM 551 C C . TYR A 1 71 ? 6.467 5.430 -8.382 1.00 97.62 71 TYR A C 1
ATOM 553 O O . TYR A 1 71 ? 5.817 5.135 -7.379 1.00 97.62 71 TYR A O 1
ATOM 561 N N . PHE A 1 72 ? 7.795 5.316 -8.451 1.00 96.69 72 PHE A N 1
ATOM 562 C CA . PHE A 1 72 ? 8.635 4.776 -7.380 1.00 96.69 72 PHE A CA 1
ATOM 563 C C . PHE A 1 72 ? 9.029 5.822 -6.333 1.00 96.69 72 PHE A C 1
ATOM 565 O O . PHE A 1 72 ? 9.420 5.448 -5.228 1.00 96.69 72 PHE A O 1
ATOM 572 N N . GLY A 1 73 ? 8.890 7.107 -6.657 1.00 95.81 73 GLY A N 1
ATOM 573 C CA . GLY A 1 73 ? 9.296 8.223 -5.817 1.00 95.81 73 GLY A CA 1
ATOM 574 C C . GLY A 1 73 ? 10.675 8.778 -6.177 1.00 95.81 73 GLY A C 1
ATOM 575 O O . GLY A 1 73 ? 11.407 8.239 -7.012 1.00 95.81 73 GLY A O 1
ATOM 576 N N . GLU A 1 74 ? 11.018 9.888 -5.535 1.00 93.88 74 GLU A N 1
ATOM 577 C CA . GLU A 1 74 ? 12.278 10.597 -5.748 1.00 93.88 74 GLU A CA 1
ATOM 578 C C . GLU A 1 74 ? 13.499 9.731 -5.428 1.00 93.88 74 GLU A C 1
ATOM 580 O O . GLU A 1 74 ? 13.542 9.013 -4.431 1.00 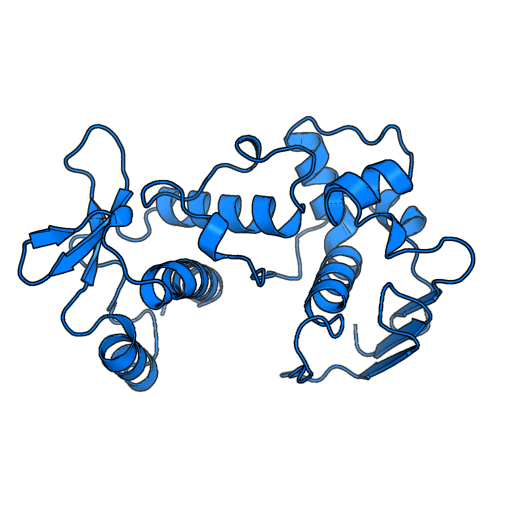93.88 74 GLU A O 1
ATOM 585 N N . GLY A 1 75 ? 14.495 9.785 -6.317 1.00 91.31 75 GLY A N 1
ATOM 586 C CA . GLY A 1 75 ? 15.734 9.014 -6.208 1.00 91.31 75 GLY A CA 1
ATOM 587 C C . GLY A 1 75 ? 15.587 7.536 -6.579 1.00 91.31 75 GLY A C 1
ATOM 588 O O . GLY A 1 75 ? 16.594 6.853 -6.738 1.00 91.31 75 GLY A O 1
ATOM 589 N N . MET A 1 76 ? 14.360 7.047 -6.774 1.00 93.00 76 MET A N 1
ATOM 590 C CA . MET A 1 76 ? 14.062 5.634 -7.020 1.00 93.00 76 MET A CA 1
ATOM 591 C C . MET A 1 76 ? 13.809 5.323 -8.501 1.00 93.00 76 MET A C 1
ATOM 593 O O . MET A 1 76 ? 13.595 4.168 -8.865 1.00 93.00 76 MET A O 1
ATOM 597 N N . GLN A 1 77 ? 13.882 6.318 -9.391 1.00 91.44 77 GLN A N 1
ATOM 598 C CA . GLN A 1 77 ? 13.804 6.092 -10.839 1.00 91.44 77 GLN A CA 1
ATOM 599 C C . GLN A 1 77 ? 14.944 5.204 -11.368 1.00 91.44 77 GLN A C 1
ATOM 601 O O . GLN A 1 77 ? 14.758 4.505 -12.360 1.00 91.44 77 GLN A O 1
ATOM 606 N N . THR A 1 78 ? 16.091 5.180 -10.678 1.00 91.44 78 THR A N 1
ATOM 607 C CA . THR A 1 78 ? 17.282 4.385 -11.027 1.00 91.44 78 THR A CA 1
ATOM 608 C C . THR A 1 78 ? 17.129 2.892 -10.745 1.00 91.44 78 THR A C 1
ATOM 610 O O . THR A 1 78 ? 17.953 2.105 -11.197 1.00 91.44 78 THR A O 1
ATOM 613 N N . ILE A 1 79 ? 16.062 2.478 -10.046 1.00 93.94 79 ILE A N 1
ATOM 614 C CA . ILE A 1 79 ? 15.715 1.059 -9.861 1.00 93.94 79 ILE A CA 1
ATOM 615 C C . ILE A 1 79 ? 15.589 0.346 -11.208 1.00 93.94 79 ILE A C 1
ATOM 617 O O . ILE A 1 79 ? 15.905 -0.839 -11.312 1.00 93.94 79 ILE A O 1
ATOM 621 N N . TRP A 1 80 ? 15.089 1.058 -12.219 1.00 95.81 80 TRP A N 1
ATOM 622 C CA . TRP A 1 80 ? 15.007 0.562 -13.579 1.00 95.81 80 TRP A CA 1
ATOM 623 C C . TRP A 1 80 ? 16.170 1.125 -14.398 1.00 95.81 80 TRP A C 1
ATOM 625 O O . TRP A 1 80 ? 16.149 2.286 -14.804 1.00 95.81 80 TRP A O 1
ATOM 635 N N . ASN A 1 81 ? 17.157 0.286 -14.689 1.00 94.19 81 ASN A N 1
ATOM 636 C CA . ASN A 1 81 ? 18.197 0.589 -15.659 1.00 94.19 81 ASN A CA 1
ATOM 637 C C . ASN A 1 81 ? 17.697 0.199 -17.060 1.00 94.19 81 ASN A C 1
ATOM 639 O O . ASN A 1 81 ? 17.368 -0.958 -17.311 1.00 94.19 81 ASN A O 1
ATOM 643 N N . THR A 1 82 ? 17.627 1.159 -17.983 1.00 89.38 82 THR A N 1
ATOM 644 C CA . THR A 1 82 ? 17.096 0.923 -19.339 1.00 89.38 82 THR A CA 1
ATOM 645 C C . THR A 1 82 ? 17.903 -0.113 -20.127 1.00 89.38 82 THR A C 1
ATOM 647 O O . THR A 1 82 ? 17.312 -0.830 -20.936 1.00 89.38 82 THR A O 1
ATOM 650 N N . ASP A 1 83 ? 19.205 -0.226 -19.863 1.00 91.00 83 ASP A N 1
ATOM 651 C CA . ASP A 1 83 ? 20.109 -1.104 -20.610 1.00 91.00 83 ASP A CA 1
ATOM 652 C C . ASP A 1 83 ? 20.277 -2.483 -19.947 1.00 91.00 83 ASP A C 1
ATOM 654 O O . ASP A 1 83 ? 20.503 -3.486 -20.627 1.00 91.00 83 ASP A O 1
ATOM 658 N N . GLU A 1 84 ? 20.121 -2.557 -18.622 1.00 94.88 84 GLU A N 1
ATOM 659 C CA . GLU A 1 84 ? 20.387 -3.776 -17.844 1.00 94.88 84 GLU A CA 1
ATOM 660 C C . GLU A 1 84 ? 19.120 -4.473 -17.339 1.00 94.88 84 GLU A C 1
ATOM 662 O O . GLU A 1 84 ? 19.067 -5.707 -17.309 1.00 94.88 84 GLU A O 1
ATOM 667 N N . THR A 1 85 ? 18.092 -3.716 -16.937 1.00 97.31 85 THR A N 1
ATOM 668 C CA . THR A 1 85 ? 16.886 -4.290 -16.340 1.00 97.31 85 THR A CA 1
ATOM 669 C C . THR A 1 85 ? 16.064 -5.001 -17.404 1.00 97.31 85 THR A C 1
ATOM 671 O O . THR A 1 85 ? 15.533 -4.388 -18.334 1.00 97.31 85 THR A O 1
ATOM 674 N N . LYS A 1 86 ? 15.883 -6.310 -17.234 1.00 97.69 86 LYS A N 1
ATOM 675 C CA . LYS A 1 86 ? 15.028 -7.125 -18.103 1.00 97.69 86 LYS A CA 1
ATOM 676 C C . LYS A 1 86 ? 13.920 -7.723 -17.270 1.00 97.69 86 LYS A C 1
ATOM 678 O O . LYS A 1 86 ? 14.171 -8.230 -16.185 1.00 97.69 86 LYS A O 1
ATOM 683 N N . VAL A 1 87 ? 12.694 -7.666 -17.778 1.00 97.75 87 VAL A N 1
ATOM 684 C CA . VAL A 1 87 ? 11.521 -8.252 -17.127 1.00 97.75 87 VAL A CA 1
ATOM 685 C C . VAL A 1 87 ? 10.687 -8.964 -18.176 1.00 97.75 87 VAL A C 1
ATOM 687 O O . VAL A 1 87 ? 10.356 -8.378 -19.205 1.00 97.75 87 VAL A O 1
ATOM 690 N N . SER A 1 88 ? 10.297 -10.203 -17.899 1.00 97.06 88 SER A N 1
ATOM 691 C CA . SER A 1 88 ? 9.356 -10.959 -18.721 1.00 97.06 88 SER A CA 1
ATOM 692 C C . SER A 1 88 ? 8.247 -11.552 -17.858 1.00 97.06 88 SER A C 1
ATOM 694 O O . SER A 1 88 ? 8.472 -11.991 -16.730 1.00 97.06 88 SER A O 1
ATOM 696 N N . ILE A 1 89 ? 7.028 -11.531 -18.386 1.00 95.81 89 ILE A N 1
ATOM 697 C CA . ILE A 1 89 ? 5.822 -12.024 -17.722 1.00 95.81 89 ILE A CA 1
ATOM 698 C C . ILE A 1 89 ? 5.220 -13.078 -18.624 1.00 95.81 89 ILE A C 1
ATOM 700 O O . ILE A 1 89 ? 4.866 -12.763 -19.758 1.00 95.81 89 ILE A O 1
ATOM 704 N N . ASP A 1 90 ? 5.096 -14.312 -18.148 1.00 95.12 90 ASP A N 1
ATOM 705 C CA . ASP A 1 90 ? 4.570 -15.412 -18.963 1.00 95.12 90 ASP A CA 1
ATOM 706 C C . ASP A 1 90 ? 5.255 -15.474 -20.356 1.00 95.12 90 ASP A C 1
ATOM 708 O O . ASP A 1 90 ? 4.606 -15.697 -21.376 1.00 95.12 90 ASP A O 1
ATOM 712 N N . LYS A 1 91 ? 6.585 -15.247 -20.388 1.00 93.56 91 LYS A N 1
ATOM 713 C CA . LYS A 1 91 ? 7.460 -15.156 -21.585 1.00 93.56 91 LYS A CA 1
ATOM 714 C C . LYS A 1 91 ? 7.270 -13.920 -22.481 1.00 93.56 91 LYS A C 1
ATOM 716 O O . LYS A 1 91 ? 7.837 -13.865 -23.568 1.00 93.56 91 LYS A O 1
ATOM 721 N N . VAL A 1 92 ? 6.504 -12.924 -22.044 1.00 94.94 92 VAL A N 1
ATOM 722 C CA . VAL A 1 92 ? 6.307 -11.659 -22.761 1.00 94.94 92 VAL A CA 1
ATOM 723 C C . VAL A 1 92 ? 7.103 -10.546 -22.091 1.00 94.94 92 VAL A C 1
ATOM 725 O O . VAL A 1 92 ? 6.884 -10.237 -20.920 1.00 94.94 92 VAL A O 1
ATOM 728 N N . ASP A 1 93 ? 7.983 -9.896 -22.849 1.00 95.06 93 ASP A N 1
ATOM 729 C CA . ASP A 1 93 ? 8.811 -8.808 -22.327 1.00 95.06 93 ASP A CA 1
ATOM 730 C C . ASP A 1 93 ? 7.983 -7.612 -21.859 1.00 95.06 93 ASP A C 1
ATOM 732 O O . ASP A 1 93 ? 7.093 -7.114 -22.565 1.00 95.06 93 ASP A O 1
ATOM 736 N N . PHE A 1 94 ? 8.367 -7.067 -20.715 1.00 96.00 94 PHE A N 1
ATOM 737 C CA . PHE A 1 94 ? 7.798 -5.872 -20.123 1.00 96.00 94 PHE A CA 1
ATOM 738 C C . PHE A 1 94 ? 8.825 -4.749 -20.054 1.00 96.00 94 PHE A C 1
ATOM 740 O O . PHE A 1 94 ? 9.973 -4.953 -19.677 1.00 96.00 94 PHE A O 1
ATOM 747 N N . THR A 1 95 ? 8.376 -3.534 -20.367 1.00 95.81 95 THR A N 1
ATOM 748 C CA . THR A 1 95 ? 9.146 -2.312 -20.132 1.00 95.81 95 THR A CA 1
ATOM 749 C C . THR A 1 95 ? 8.217 -1.201 -19.637 1.00 95.81 95 THR A C 1
ATOM 751 O O . THR A 1 95 ? 7.035 -1.181 -20.007 1.00 95.81 95 THR A O 1
ATOM 754 N N . PRO A 1 96 ? 8.721 -0.213 -18.880 1.00 93.88 96 PRO A N 1
ATOM 755 C CA . PRO A 1 96 ? 7.964 0.981 -18.518 1.00 93.88 96 PRO A CA 1
ATOM 756 C C . PRO A 1 96 ? 7.397 1.714 -19.739 1.00 93.88 96 PRO A C 1
ATOM 758 O O . PRO A 1 96 ? 6.275 2.212 -19.711 1.00 93.88 96 PRO A O 1
ATOM 761 N N . ARG A 1 97 ? 8.113 1.708 -20.871 1.00 93.12 97 ARG A N 1
ATOM 762 C CA . ARG A 1 97 ? 7.599 2.259 -22.133 1.00 93.12 97 ARG A CA 1
ATOM 763 C C . ARG A 1 97 ? 6.338 1.528 -22.614 1.00 93.12 97 ARG A C 1
ATOM 765 O O . ARG A 1 97 ? 5.393 2.189 -23.037 1.00 93.12 97 ARG A O 1
ATOM 772 N N . LYS A 1 98 ? 6.289 0.192 -22.514 1.00 91.25 98 LYS A N 1
ATOM 773 C CA . LYS A 1 98 ? 5.067 -0.592 -22.786 1.00 91.25 98 LYS A CA 1
ATOM 774 C C . LYS A 1 98 ? 3.967 -0.310 -21.758 1.00 91.25 98 LYS A C 1
ATOM 776 O O . LYS A 1 98 ? 2.795 -0.348 -22.108 1.00 91.25 98 LYS A O 1
ATOM 781 N N . ALA A 1 99 ? 4.315 -0.017 -20.505 1.00 88.88 99 ALA A N 1
ATOM 782 C CA . ALA A 1 99 ? 3.344 0.376 -19.483 1.00 88.88 99 ALA A CA 1
ATOM 783 C C . ALA A 1 99 ? 2.637 1.695 -19.854 1.00 88.88 99 ALA A C 1
ATOM 785 O O . ALA A 1 99 ? 1.411 1.779 -19.786 1.00 88.88 99 ALA A O 1
ATOM 786 N N . LEU A 1 100 ? 3.395 2.687 -20.333 1.00 89.69 100 LEU A N 1
ATOM 787 C CA . LEU A 1 100 ? 2.885 4.006 -20.724 1.00 89.69 100 LEU A CA 1
ATOM 788 C C . LEU A 1 100 ? 1.940 3.997 -21.934 1.00 89.69 100 LEU A C 1
ATOM 790 O O . LEU A 1 100 ? 1.157 4.934 -22.097 1.00 89.69 100 LEU A O 1
ATOM 794 N N . SER A 1 101 ? 2.008 2.976 -22.792 1.00 88.19 101 SER A N 1
ATOM 795 C CA . SER A 1 101 ? 1.137 2.855 -23.968 1.00 88.19 101 SER A CA 1
ATOM 796 C C . SER A 1 101 ? -0.184 2.138 -23.683 1.00 88.19 101 SER A C 1
ATOM 798 O O . SER A 1 101 ? -1.052 2.077 -24.559 1.00 88.19 101 SER A O 1
ATOM 800 N N . ARG A 1 102 ? -0.370 1.590 -22.476 1.00 86.75 102 ARG A N 1
ATOM 801 C CA . ARG A 1 102 ? -1.593 0.864 -22.134 1.00 86.75 102 ARG A CA 1
ATOM 802 C C . ARG A 1 102 ? -2.776 1.810 -21.987 1.00 86.75 102 ARG A C 1
ATOM 804 O O . ARG A 1 102 ? -2.692 2.878 -21.387 1.00 86.75 102 ARG A O 1
ATOM 811 N N . ARG A 1 103 ? -3.912 1.378 -22.535 1.00 86.12 103 ARG A N 1
ATOM 812 C CA . ARG A 1 103 ? -5.194 2.069 -22.373 1.00 86.12 103 ARG A CA 1
ATOM 813 C C . ARG A 1 103 ? -5.670 1.954 -20.928 1.00 86.12 103 ARG A C 1
ATOM 815 O O . ARG A 1 103 ? -5.241 1.060 -20.204 1.00 86.12 103 ARG A O 1
ATOM 822 N N . LYS A 1 104 ? -6.589 2.838 -20.532 1.00 87.62 104 LYS A N 1
ATOM 823 C CA . LYS A 1 104 ? -7.261 2.754 -19.232 1.00 87.62 104 LYS A CA 1
ATOM 824 C C . LYS A 1 104 ? -7.890 1.369 -19.072 1.00 87.62 104 LYS A C 1
ATOM 826 O O . LYS A 1 104 ? -8.686 0.948 -19.908 1.00 87.62 104 LYS A O 1
ATOM 831 N N . THR A 1 105 ? -7.555 0.703 -17.977 1.00 87.81 105 THR A N 1
ATOM 832 C CA . THR A 1 105 ? -8.116 -0.587 -17.575 1.00 87.81 105 THR A CA 1
ATOM 833 C C . THR A 1 105 ? -8.694 -0.478 -16.172 1.00 87.81 105 THR A C 1
ATOM 835 O O . THR A 1 105 ? -8.415 0.480 -15.446 1.00 87.81 105 THR A O 1
ATOM 838 N N . LYS A 1 106 ? -9.506 -1.465 -15.786 1.00 90.88 106 LYS A N 1
ATOM 839 C CA . LYS A 1 106 ? -9.826 -1.692 -14.377 1.00 90.88 106 LYS A CA 1
ATOM 840 C C . LYS A 1 106 ? -8.550 -2.125 -13.645 1.00 90.88 106 LYS A C 1
ATOM 842 O O . LYS A 1 106 ? -7.691 -2.774 -14.240 1.00 90.88 106 LYS A O 1
ATOM 847 N N . GLU A 1 107 ? -8.439 -1.726 -12.388 1.00 92.62 107 GLU A N 1
ATOM 848 C CA . GLU A 1 107 ? -7.382 -2.160 -11.481 1.00 92.62 107 GLU A CA 1
ATOM 849 C C . GLU A 1 107 ? -7.583 -3.625 -11.066 1.00 92.62 107 GLU A C 1
ATOM 851 O O . GLU A 1 107 ? -8.709 -4.047 -10.793 1.00 92.62 107 GLU A O 1
ATOM 856 N N . ASN A 1 108 ? -6.490 -4.386 -11.036 1.00 93.44 108 ASN A N 1
ATOM 857 C CA . ASN A 1 108 ? -6.462 -5.823 -10.778 1.00 93.44 108 ASN A CA 1
ATOM 858 C C . ASN A 1 108 ? -5.693 -6.180 -9.501 1.00 93.44 108 ASN A C 1
ATOM 860 O O . ASN A 1 108 ? -5.965 -7.228 -8.922 1.00 93.44 108 ASN A O 1
ATOM 864 N N . LEU A 1 109 ? -4.745 -5.346 -9.054 1.00 95.00 109 LEU A N 1
ATOM 865 C CA . LEU A 1 109 ? -3.973 -5.585 -7.836 1.00 95.00 109 LEU A CA 1
ATOM 866 C C . LEU A 1 109 ? -4.201 -4.475 -6.811 1.00 95.00 109 LEU A C 1
ATOM 868 O O . LEU A 1 109 ? -3.755 -3.349 -7.004 1.00 95.00 109 LEU A O 1
ATOM 872 N N . PHE A 1 110 ? -4.790 -4.799 -5.665 1.00 96.06 110 PHE A N 1
ATOM 873 C CA . PHE A 1 110 ? -4.789 -3.891 -4.520 1.00 96.06 110 PHE A CA 1
ATOM 874 C C . PHE A 1 110 ? -3.484 -4.054 -3.733 1.00 96.06 110 PHE A C 1
ATOM 876 O O . PHE A 1 110 ? -3.234 -5.112 -3.155 1.00 96.06 110 PHE A O 1
ATOM 883 N N . LEU A 1 111 ? -2.636 -3.023 -3.726 1.00 96.81 111 LEU A N 1
ATOM 884 C CA . LEU A 1 111 ? -1.341 -3.065 -3.048 1.00 96.81 111 LEU A CA 1
ATOM 885 C C . LEU A 1 111 ? -1.393 -2.283 -1.732 1.00 96.81 111 LEU A C 1
ATOM 887 O O . LEU A 1 111 ? -1.595 -1.072 -1.740 1.00 96.81 111 LEU A O 1
ATOM 891 N N . ILE A 1 112 ? -1.121 -2.967 -0.619 1.00 97.06 112 ILE A N 1
ATOM 892 C CA . ILE A 1 112 ? -0.889 -2.331 0.683 1.00 97.06 112 ILE A CA 1
ATOM 893 C C . ILE A 1 112 ? 0.617 -2.040 0.807 1.00 97.06 112 ILE A C 1
ATOM 895 O O . ILE A 1 112 ? 1.415 -2.980 0.817 1.00 97.06 112 ILE A O 1
ATOM 899 N N . PRO A 1 113 ? 1.045 -0.767 0.871 1.00 95.81 113 PRO A N 1
ATOM 900 C CA . PRO A 1 113 ? 2.457 -0.412 0.913 1.00 95.81 113 PRO A CA 1
ATOM 901 C C . PRO A 1 113 ? 3.085 -0.726 2.278 1.00 95.81 113 PRO A C 1
ATOM 903 O O . PRO A 1 113 ? 2.427 -0.692 3.319 1.00 95.81 113 PRO A O 1
ATOM 906 N N . ALA A 1 114 ? 4.401 -0.957 2.285 1.00 91.44 114 ALA A N 1
ATOM 907 C CA . ALA A 1 114 ? 5.161 -1.144 3.521 1.00 91.44 114 ALA A CA 1
ATOM 908 C C . ALA A 1 114 ? 5.084 0.096 4.432 1.00 91.44 114 ALA A C 1
ATOM 910 O O . ALA A 1 114 ? 4.817 -0.038 5.618 1.00 91.44 114 ALA A O 1
ATOM 911 N N . HIS A 1 115 ? 5.223 1.305 3.877 1.00 89.81 115 HIS A N 1
ATOM 912 C CA . HIS A 1 115 ? 5.160 2.571 4.626 1.00 89.81 115 HIS A CA 1
ATOM 913 C C . HIS A 1 115 ? 3.720 3.078 4.815 1.00 89.81 115 HIS A C 1
ATOM 915 O O . HIS A 1 115 ? 3.422 4.251 4.610 1.00 89.81 115 HIS A O 1
ATOM 921 N N . ARG A 1 116 ? 2.782 2.198 5.161 1.00 94.94 116 ARG A N 1
ATOM 922 C CA . ARG A 1 116 ? 1.359 2.560 5.265 1.00 94.94 116 ARG A CA 1
ATOM 923 C C . ARG A 1 116 ? 1.038 3.500 6.424 1.00 94.94 116 ARG A C 1
ATOM 925 O O . ARG A 1 116 ? 0.052 4.226 6.320 1.00 94.94 116 ARG A O 1
ATOM 932 N N . VAL A 1 117 ? 1.856 3.557 7.479 1.00 93.56 117 VAL A N 1
ATOM 933 C CA . VAL A 1 117 ? 1.668 4.515 8.586 1.00 93.56 117 VAL A CA 1
ATOM 934 C C . VAL A 1 117 ? 1.536 5.967 8.111 1.00 93.56 117 VAL A C 1
ATOM 936 O O . VAL A 1 117 ? 0.761 6.726 8.686 1.00 93.56 117 VAL A O 1
ATOM 939 N N . VAL A 1 118 ? 2.208 6.353 7.016 1.00 93.88 118 VAL A N 1
ATOM 940 C CA . VAL A 1 118 ? 2.177 7.733 6.493 1.00 93.88 118 VAL A CA 1
ATOM 941 C C . VAL A 1 118 ? 0.883 8.091 5.751 1.00 93.88 118 VAL A C 1
ATOM 943 O O . VAL A 1 118 ? 0.729 9.218 5.269 1.00 93.88 118 VAL A O 1
ATOM 946 N N . THR A 1 119 ? -0.041 7.134 5.614 1.00 96.19 119 THR A N 1
ATOM 947 C CA . THR A 1 119 ? -1.345 7.377 4.983 1.00 96.19 119 THR A CA 1
ATOM 948 C C . THR A 1 119 ? -2.301 8.167 5.853 1.00 96.19 119 THR A C 1
ATOM 950 O O . THR A 1 119 ? -3.121 8.919 5.335 1.00 96.19 119 THR A O 1
ATOM 953 N N . LEU A 1 120 ? -2.155 8.068 7.172 1.00 94.50 120 LEU A N 1
ATOM 954 C CA . LEU A 1 120 ? -2.990 8.789 8.119 1.00 94.50 120 LEU A CA 1
ATOM 955 C C . LEU A 1 120 ? -2.284 10.060 8.589 1.00 94.50 120 LEU A C 1
ATOM 957 O O . LEU A 1 120 ? -1.162 10.017 9.092 1.00 94.50 120 LEU A O 1
ATOM 961 N N . LYS A 1 121 ? -2.976 11.192 8.469 1.00 91.38 121 LYS A N 1
ATOM 962 C CA . LYS A 1 121 ? -2.597 12.467 9.076 1.00 91.38 121 LYS A CA 1
ATOM 963 C C . LYS A 1 121 ? -3.682 12.866 10.064 1.00 91.38 121 LYS A C 1
ATOM 965 O O . LYS A 1 121 ? -4.844 12.979 9.687 1.00 91.38 121 LYS A O 1
ATOM 970 N N . ASP A 1 122 ? -3.307 13.027 11.330 1.00 89.81 122 ASP A N 1
ATOM 971 C CA . ASP A 1 122 ? -4.225 13.407 12.414 1.00 89.81 122 ASP A CA 1
ATOM 972 C C . ASP A 1 122 ? -5.480 12.514 12.502 1.00 89.81 122 ASP A C 1
ATOM 974 O O . ASP A 1 122 ? -6.585 12.968 12.799 1.00 89.81 122 ASP A O 1
ATOM 978 N N . GLY A 1 123 ? -5.305 11.215 12.232 1.00 92.62 123 GLY A N 1
ATOM 979 C CA . GLY A 1 123 ? -6.377 10.220 12.278 1.00 92.62 123 GLY A CA 1
ATOM 980 C C . GLY A 1 123 ? -7.251 10.164 11.025 1.00 92.62 123 GLY A C 1
ATOM 981 O O . GLY A 1 123 ? -8.257 9.464 11.035 1.00 92.62 123 GLY A O 1
ATOM 982 N N . TRP A 1 124 ? -6.908 10.856 9.939 1.00 95.69 124 TRP A N 1
ATOM 983 C CA . TRP A 1 124 ? -7.661 10.795 8.684 1.00 95.69 124 TRP A CA 1
ATOM 984 C C . TRP A 1 124 ? -6.755 10.451 7.491 1.00 95.69 124 TRP A C 1
ATOM 986 O O . TRP A 1 124 ? -5.630 10.956 7.434 1.00 95.69 124 TRP A O 1
ATOM 996 N N . PRO A 1 125 ? -7.195 9.609 6.533 1.00 96.81 125 PRO A N 1
ATOM 997 C CA . PRO A 1 125 ? -6.423 9.349 5.326 1.00 96.81 125 PRO A CA 1
ATOM 998 C C . PRO A 1 125 ? -6.233 10.609 4.483 1.00 96.81 125 PRO A C 1
ATOM 1000 O O . PRO A 1 125 ? -7.180 11.357 4.227 1.00 96.81 125 PRO A O 1
ATOM 1003 N N . ARG A 1 126 ? -5.001 10.834 4.033 1.00 96.19 126 ARG A N 1
ATOM 1004 C CA . ARG A 1 126 ? -4.648 11.951 3.149 1.00 96.19 126 ARG A CA 1
ATOM 1005 C C . ARG A 1 126 ? -5.217 11.720 1.752 1.00 96.19 126 ARG A C 1
ATOM 1007 O O . ARG A 1 126 ? -5.213 10.585 1.266 1.00 96.19 126 ARG A O 1
ATOM 1014 N N . ALA A 1 127 ? -5.671 12.783 1.096 1.00 96.25 127 ALA A N 1
ATOM 1015 C CA . ALA A 1 127 ? -6.075 12.701 -0.302 1.00 96.25 127 ALA A CA 1
ATOM 1016 C C . ALA A 1 127 ? -4.856 12.482 -1.210 1.00 96.25 127 ALA A C 1
ATOM 1018 O O . ALA A 1 127 ? -3.735 12.854 -0.858 1.00 96.25 127 ALA A O 1
ATOM 1019 N N . PHE A 1 128 ? -5.071 11.943 -2.412 1.00 97.19 128 PHE A N 1
ATOM 1020 C CA . PHE A 1 128 ? -3.989 11.710 -3.382 1.00 97.19 128 PHE A CA 1
ATOM 1021 C C . PHE A 1 128 ? -3.123 12.962 -3.637 1.00 97.19 128 PHE A C 1
ATOM 1023 O O . PHE A 1 128 ? -1.905 12.868 -3.768 1.00 97.19 128 PHE A O 1
ATOM 1030 N N . THR A 1 129 ? -3.751 14.141 -3.687 1.00 95.75 129 THR A N 1
ATOM 1031 C CA . THR A 1 129 ? -3.111 15.440 -3.962 1.00 95.75 129 THR A CA 1
ATOM 1032 C C . THR A 1 129 ? -2.404 16.061 -2.761 1.00 95.75 129 THR A C 1
ATOM 1034 O O . THR A 1 129 ? -1.689 17.041 -2.933 1.00 95.75 129 THR A O 1
ATOM 1037 N N . ASP A 1 130 ? -2.577 15.513 -1.556 1.00 96.12 130 ASP A N 1
ATOM 1038 C CA . ASP A 1 130 ? -1.900 16.016 -0.354 1.00 96.12 130 ASP A CA 1
ATOM 1039 C C . ASP A 1 130 ? -0.434 15.567 -0.286 1.00 96.12 130 ASP A C 1
ATOM 1041 O O . ASP A 1 130 ? 0.304 15.993 0.605 1.00 96.12 130 ASP A O 1
ATOM 1045 N N . TYR A 1 131 ? -0.025 14.648 -1.161 1.00 96.44 131 TYR A N 1
ATOM 1046 C CA . TYR A 1 131 ? 1.328 14.110 -1.247 1.00 96.44 131 TYR A CA 1
ATOM 1047 C C . TYR A 1 131 ? 2.197 14.909 -2.210 1.00 96.44 131 TYR A C 1
ATOM 1049 O O . TYR A 1 131 ? 1.715 15.451 -3.206 1.00 96.44 131 TYR A O 1
ATOM 1057 N N . ALA A 1 132 ? 3.502 14.923 -1.946 1.00 95.31 132 ALA A N 1
ATOM 1058 C CA . ALA A 1 132 ? 4.468 15.542 -2.835 1.00 95.31 132 ALA A CA 1
ATOM 1059 C C . ALA A 1 132 ? 4.556 14.774 -4.161 1.00 95.31 132 ALA A C 1
ATOM 1061 O O . ALA A 1 132 ? 4.224 13.589 -4.256 1.00 95.31 132 ALA A O 1
ATOM 1062 N N . THR A 1 133 ? 5.046 15.425 -5.214 1.00 93.56 133 THR A N 1
ATOM 1063 C CA . THR A 1 133 ? 5.354 14.751 -6.486 1.00 93.56 133 THR A CA 1
ATOM 1064 C C . THR A 1 133 ? 6.380 13.634 -6.298 1.00 93.56 133 THR A C 1
ATOM 1066 O O . THR A 1 133 ? 6.245 12.599 -6.945 1.00 93.56 133 THR A O 1
ATOM 1069 N N . SER A 1 134 ? 7.316 13.818 -5.364 1.00 94.44 134 SER A N 1
ATOM 1070 C CA . SER A 1 134 ? 8.375 12.882 -4.976 1.00 94.44 134 SER A CA 1
ATOM 1071 C C . SER A 1 134 ? 7.906 11.660 -4.184 1.00 94.44 134 SER A C 1
ATOM 1073 O O . SER A 1 134 ? 8.645 10.682 -4.097 1.00 94.44 134 SER A O 1
ATOM 1075 N N . ASP A 1 135 ? 6.695 11.665 -3.622 1.00 96.12 135 ASP A N 1
ATOM 1076 C CA . ASP A 1 135 ? 6.170 10.494 -2.915 1.00 96.12 135 ASP A CA 1
ATOM 1077 C C . ASP A 1 135 ? 5.802 9.374 -3.916 1.00 96.12 135 ASP A C 1
ATOM 1079 O O . ASP A 1 135 ? 5.300 9.665 -5.009 1.00 96.12 135 ASP A O 1
ATOM 1083 N N . PRO A 1 136 ? 5.965 8.086 -3.564 1.00 96.75 136 PRO A N 1
ATOM 1084 C CA . PRO A 1 136 ? 5.633 6.974 -4.453 1.00 96.75 136 PRO A CA 1
ATOM 1085 C C . PRO A 1 136 ? 4.125 6.872 -4.715 1.00 96.75 136 PRO A C 1
ATOM 1087 O O . PRO A 1 136 ? 3.307 6.970 -3.793 1.00 96.75 136 PRO A O 1
ATOM 1090 N N . TYR A 1 137 ? 3.746 6.577 -5.963 1.00 97.69 137 TYR A N 1
ATOM 1091 C CA . TYR A 1 137 ? 2.349 6.435 -6.398 1.00 97.69 137 TYR A CA 1
ATOM 1092 C C . TYR A 1 137 ? 1.544 5.496 -5.495 1.00 97.69 137 TYR A C 1
ATOM 1094 O O . TYR A 1 137 ? 0.410 5.802 -5.135 1.00 97.69 137 TYR A O 1
ATOM 1102 N N . VAL A 1 138 ? 2.126 4.353 -5.121 1.00 97.56 138 VAL A N 1
ATOM 1103 C CA . VAL A 1 138 ? 1.410 3.298 -4.390 1.00 97.56 138 VAL A CA 1
ATOM 1104 C C . VAL A 1 138 ? 0.956 3.739 -2.999 1.00 97.56 138 VAL A C 1
ATOM 1106 O O . VAL A 1 138 ? -0.080 3.281 -2.531 1.00 97.56 138 VAL A O 1
ATOM 1109 N N . VAL A 1 139 ? 1.676 4.669 -2.363 1.00 97.44 139 VAL A N 1
ATOM 1110 C CA . VAL A 1 139 ? 1.277 5.248 -1.072 1.00 97.44 139 VAL A CA 1
ATOM 1111 C C . VAL A 1 139 ? 0.124 6.229 -1.262 1.00 97.44 139 VAL A C 1
ATOM 1113 O O . VAL A 1 139 ? -0.867 6.141 -0.537 1.00 97.44 139 VAL A O 1
ATOM 1116 N N . LYS A 1 140 ? 0.215 7.108 -2.270 1.00 97.69 140 LYS A N 1
ATOM 1117 C CA . LYS A 1 140 ? -0.841 8.080 -2.610 1.00 97.69 140 LYS A CA 1
ATOM 1118 C C . LYS A 1 140 ? -2.150 7.374 -2.941 1.00 97.69 140 LYS A C 1
ATOM 1120 O O . LYS A 1 140 ? -3.197 7.713 -2.398 1.00 97.69 140 LYS A O 1
ATOM 1125 N N . ALA A 1 141 ? -2.067 6.371 -3.816 1.00 97.38 141 ALA A N 1
ATOM 1126 C CA . ALA A 1 141 ? -3.206 5.584 -4.262 1.00 97.38 141 ALA A CA 1
ATOM 1127 C C . ALA A 1 141 ? -3.846 4.831 -3.092 1.00 97.38 141 ALA A C 1
ATOM 1129 O O . ALA A 1 141 ? -5.047 4.943 -2.886 1.00 97.38 141 ALA A O 1
ATOM 11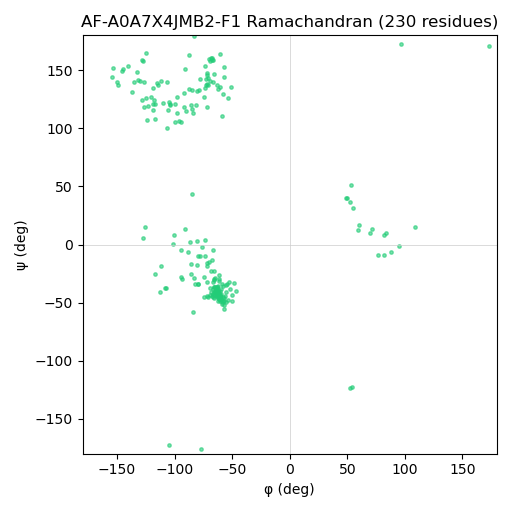30 N N . PHE A 1 142 ? -3.046 4.137 -2.277 1.00 97.94 142 PHE A N 1
ATOM 1131 C CA . PHE A 1 142 ? -3.569 3.417 -1.120 1.00 97.94 142 PHE A CA 1
ATOM 1132 C C . PHE A 1 142 ? -4.262 4.352 -0.117 1.00 97.94 142 PHE A C 1
ATOM 1134 O O . PHE A 1 142 ? -5.367 4.054 0.326 1.00 97.94 142 PHE A O 1
ATOM 1141 N N . SER A 1 143 ? -3.664 5.507 0.198 1.00 97.88 143 SER A N 1
ATOM 1142 C CA . SER A 1 143 ? -4.280 6.503 1.086 1.00 97.88 143 SER A CA 1
ATOM 1143 C C . SER A 1 143 ? -5.625 7.009 0.561 1.00 97.88 143 SER A C 1
ATOM 1145 O O . SER A 1 143 ? -6.591 7.115 1.317 1.00 97.88 143 SER A O 1
ATOM 1147 N N . GLU A 1 144 ? -5.706 7.280 -0.743 1.00 97.06 144 GLU A N 1
ATOM 1148 C CA . GLU A 1 144 ? -6.938 7.714 -1.399 1.00 97.06 144 GLU A CA 1
ATOM 1149 C C . GLU A 1 144 ? -8.030 6.636 -1.327 1.00 97.06 144 GLU A C 1
ATOM 1151 O O . GLU A 1 144 ? -9.176 6.952 -1.010 1.00 97.06 144 GLU A O 1
ATOM 1156 N N . GLU A 1 145 ? -7.689 5.358 -1.523 1.00 95.94 145 GLU A N 1
ATOM 1157 C CA . GLU A 1 145 ? -8.646 4.256 -1.352 1.00 95.94 145 GLU A CA 1
ATOM 1158 C C . GLU A 1 145 ? -9.166 4.170 0.092 1.00 95.94 145 GLU A C 1
ATOM 1160 O O . GLU A 1 145 ? -10.371 4.013 0.310 1.00 95.94 145 GLU A O 1
ATOM 1165 N N . LEU A 1 146 ? -8.299 4.360 1.096 1.00 96.50 146 LEU A N 1
ATOM 1166 C CA . LEU A 1 146 ? -8.731 4.421 2.498 1.00 96.50 146 LEU A CA 1
ATOM 1167 C C . LEU A 1 146 ? -9.657 5.618 2.761 1.00 96.50 146 LEU A C 1
ATOM 1169 O O . LEU A 1 146 ? -10.658 5.482 3.471 1.00 96.50 146 LEU A O 1
ATOM 1173 N N . ARG A 1 147 ? -9.355 6.785 2.178 1.00 96.19 147 ARG A N 1
ATOM 1174 C CA . ARG A 1 147 ? -10.195 7.988 2.276 1.00 96.19 147 ARG A CA 1
ATOM 1175 C C . ARG A 1 147 ? -11.590 7.710 1.721 1.00 96.19 147 ARG A C 1
ATOM 1177 O O . ARG A 1 147 ? -12.586 7.933 2.408 1.00 96.19 147 ARG A O 1
ATOM 1184 N N . LEU A 1 148 ? -11.655 7.158 0.508 1.00 94.12 148 LEU A N 1
ATOM 1185 C CA . LEU A 1 148 ? -12.905 6.808 -0.162 1.00 94.12 148 LEU A CA 1
ATOM 1186 C C . LEU A 1 148 ? -13.685 5.733 0.605 1.00 94.12 148 LEU A C 1
ATOM 1188 O O . LEU A 1 148 ? -14.911 5.806 0.669 1.00 94.12 148 LEU A O 1
ATOM 1192 N N . LEU A 1 149 ? -13.010 4.757 1.219 1.00 92.88 149 LEU A N 1
ATOM 1193 C CA . LEU A 1 149 ? -13.645 3.747 2.071 1.00 92.88 149 LEU A CA 1
ATOM 1194 C C . LEU A 1 149 ? -14.368 4.375 3.273 1.00 92.88 149 LEU A C 1
ATOM 1196 O O . LEU A 1 149 ? -15.520 4.032 3.553 1.00 92.88 149 LEU A O 1
ATOM 1200 N N . LEU A 1 150 ? -13.719 5.308 3.973 1.00 92.69 150 LEU A N 1
ATOM 1201 C CA . LEU A 1 150 ? -14.324 6.008 5.111 1.00 92.69 150 LEU A CA 1
ATOM 1202 C C . LEU A 1 150 ? -15.448 6.953 4.669 1.00 92.69 150 LEU A C 1
ATOM 1204 O O . LEU A 1 150 ? -16.481 7.045 5.337 1.00 92.69 150 LEU A O 1
ATOM 1208 N N . GLU A 1 151 ? -15.292 7.622 3.526 1.00 91.25 151 GLU A N 1
ATOM 1209 C CA . GLU A 1 151 ? -16.322 8.503 2.959 1.00 91.25 151 GLU A CA 1
ATOM 1210 C C . GLU A 1 151 ? -17.576 7.748 2.527 1.00 91.25 151 GLU A C 1
ATOM 1212 O O . GLU A 1 151 ? -18.684 8.226 2.773 1.00 91.25 151 GLU A O 1
ATOM 1217 N N . LYS A 1 152 ? -17.418 6.533 1.988 1.00 89.25 152 LYS A N 1
ATOM 1218 C CA . LYS A 1 152 ? -18.527 5.619 1.666 1.00 89.25 152 LYS A CA 1
ATOM 1219 C C . LYS A 1 152 ? -19.277 5.105 2.899 1.00 89.25 152 LYS A C 1
ATOM 1221 O O . LYS A 1 152 ? -20.287 4.424 2.752 1.00 89.25 152 LYS A O 1
ATOM 1226 N N . GLY A 1 153 ? -18.819 5.435 4.107 1.00 83.81 153 GLY A N 1
ATOM 1227 C CA . GLY A 1 153 ? -19.565 5.208 5.338 1.00 83.81 153 GLY A CA 1
ATOM 1228 C C . GLY A 1 153 ? -19.019 4.099 6.230 1.00 83.81 153 GLY A C 1
ATOM 1229 O O . GLY A 1 153 ? -19.723 3.690 7.158 1.00 83.81 153 GLY A O 1
ATOM 1230 N N . LEU A 1 154 ? -17.786 3.623 6.029 1.00 84.62 154 LEU A N 1
ATOM 1231 C CA . LEU A 1 154 ? -17.153 2.770 7.037 1.00 84.62 154 LEU A CA 1
ATOM 1232 C C . LEU A 1 154 ? -17.081 3.517 8.384 1.00 84.62 154 LEU A C 1
ATOM 1234 O O . LEU A 1 154 ? -16.675 4.677 8.444 1.00 84.62 154 LEU A O 1
ATOM 1238 N N . GLY A 1 155 ? -17.536 2.868 9.461 1.00 79.69 155 GLY A N 1
ATOM 1239 C CA . GLY A 1 155 ? -17.638 3.491 10.787 1.00 79.69 155 GLY A CA 1
ATOM 1240 C C . GLY A 1 155 ? -18.750 4.537 10.918 1.00 79.69 155 GLY A C 1
ATOM 1241 O O . GLY A 1 155 ? -18.743 5.314 11.863 1.00 79.69 155 GLY A O 1
ATOM 1242 N N . SER A 1 156 ? -19.688 4.613 9.964 1.00 78.62 156 SER A N 1
ATOM 1243 C CA . SER A 1 156 ? -20.810 5.562 10.028 1.00 78.62 156 SER A CA 1
ATOM 1244 C C . SER A 1 156 ? -21.972 5.135 10.915 1.00 78.62 156 SER A C 1
ATOM 1246 O O . SER A 1 156 ? -22.797 5.981 11.260 1.00 78.62 156 SER A O 1
ATOM 1248 N N . GLY A 1 157 ? -22.045 3.848 11.255 1.00 78.75 157 GLY A N 1
ATOM 1249 C CA . GLY A 1 157 ? -23.052 3.305 12.158 1.00 78.75 157 GLY A CA 1
ATOM 1250 C C . GLY A 1 157 ? -22.756 3.611 13.627 1.00 78.75 157 GLY A C 1
ATOM 1251 O O . GLY A 1 157 ? -21.783 4.276 13.963 1.00 78.75 157 GLY A O 1
ATOM 1252 N N . LYS A 1 158 ? -23.600 3.077 14.516 1.00 75.12 158 LYS A N 1
ATOM 1253 C CA . LYS A 1 158 ? -23.427 3.203 15.976 1.00 75.12 158 LYS A CA 1
ATOM 1254 C C . LYS A 1 158 ? -22.261 2.372 16.529 1.00 75.12 158 LYS A C 1
ATOM 1256 O O . LYS A 1 158 ? -21.834 2.609 17.650 1.00 75.12 158 LYS A O 1
ATOM 1261 N N . GLY A 1 159 ? -21.803 1.375 15.773 1.00 86.00 159 GLY A N 1
ATOM 1262 C CA . GLY A 1 159 ? -20.718 0.486 16.177 1.00 86.00 159 GLY A CA 1
ATOM 1263 C C . GLY A 1 159 ? -19.332 1.028 15.813 1.00 86.00 159 GLY A C 1
ATOM 1264 O O . GLY A 1 159 ? -19.216 1.900 14.946 1.00 86.00 159 GLY A O 1
ATOM 1265 N N . PRO A 1 160 ? -18.275 0.488 16.436 1.00 92.75 160 PRO A N 1
ATOM 1266 C CA . PRO A 1 160 ? -16.904 0.838 16.100 1.00 92.75 160 PRO A CA 1
ATOM 1267 C C . PRO A 1 160 ? -16.518 0.356 14.693 1.00 92.75 160 PRO A C 1
ATOM 1269 O O . PRO A 1 160 ? -17.125 -0.556 14.128 1.00 92.75 160 PRO A O 1
ATOM 1272 N N . ILE A 1 161 ? -15.459 0.950 14.138 1.00 94.38 161 ILE A N 1
ATOM 1273 C CA . ILE A 1 161 ? -14.756 0.409 12.965 1.00 94.38 161 ILE A CA 1
ATOM 1274 C C . ILE A 1 161 ? -14.099 -0.923 13.351 1.00 94.38 161 ILE A C 1
ATOM 1276 O O . ILE A 1 161 ? -14.131 -1.892 12.593 1.00 94.38 161 ILE A O 1
ATOM 1280 N N . PHE A 1 162 ? -13.510 -0.989 14.544 1.00 95.56 162 PHE A N 1
ATOM 1281 C CA . PHE A 1 162 ? -12.923 -2.211 15.077 1.00 95.56 162 PHE A CA 1
ATOM 1282 C C . PHE A 1 162 ? -12.997 -2.229 16.607 1.00 95.56 162 PHE A C 1
ATOM 1284 O O . PHE A 1 162 ? -12.735 -1.194 17.211 1.00 95.56 162 PHE A O 1
ATOM 1291 N N . PRO A 1 163 ? -13.295 -3.372 17.241 1.00 93.88 163 PRO A N 1
ATOM 1292 C CA . PRO A 1 163 ? -13.661 -4.652 16.631 1.00 93.88 163 PRO A CA 1
ATOM 1293 C C . PRO A 1 163 ? -15.083 -4.618 16.043 1.00 93.88 163 PRO A C 1
ATOM 1295 O O . PRO A 1 163 ? -16.009 -4.133 16.678 1.00 93.88 163 PRO A O 1
ATOM 1298 N N . GLN A 1 164 ? -15.284 -5.175 14.843 1.00 89.94 164 GLN A N 1
ATOM 1299 C CA . GLN A 1 164 ? -16.606 -5.231 14.204 1.00 89.94 164 GLN A CA 1
ATOM 1300 C C . GLN A 1 164 ? -17.033 -6.681 13.930 1.00 89.94 164 GLN A C 1
ATOM 1302 O O . GLN A 1 164 ? -16.310 -7.462 13.305 1.00 89.94 164 GLN A O 1
ATOM 1307 N N . VAL A 1 165 ? -18.226 -7.060 14.397 1.00 87.38 165 VAL A N 1
ATOM 1308 C CA . VAL A 1 165 ? -18.819 -8.380 14.121 1.00 87.38 165 VAL A CA 1
ATOM 1309 C C . VAL A 1 165 ? -19.294 -8.458 12.667 1.00 87.38 165 VAL A C 1
ATOM 1311 O O . VAL A 1 165 ? -19.755 -7.466 12.113 1.00 87.38 165 VAL A O 1
ATOM 1314 N N . GLY A 1 166 ? -19.129 -9.624 12.032 1.00 83.88 166 GLY A N 1
ATOM 1315 C CA . GLY A 1 166 ? -19.515 -9.861 10.633 1.00 83.88 166 GLY A CA 1
ATOM 1316 C C . GLY A 1 166 ? -18.507 -9.371 9.587 1.00 83.88 166 GLY A C 1
ATOM 1317 O O . GLY A 1 166 ? -18.637 -9.706 8.419 1.00 83.88 166 GLY A O 1
ATOM 1318 N N . ARG A 1 167 ? -17.469 -8.619 9.982 1.00 84.31 167 ARG A N 1
ATOM 1319 C CA . ARG A 1 167 ? -16.421 -8.140 9.059 1.00 84.31 167 ARG A CA 1
ATOM 1320 C C . ARG A 1 167 ? -15.195 -9.035 8.966 1.00 84.31 167 ARG A C 1
ATOM 1322 O O . ARG A 1 167 ? -14.530 -9.040 7.942 1.00 84.31 167 ARG A O 1
ATOM 1329 N N . MET A 1 168 ? -14.874 -9.746 10.039 1.00 87.81 168 MET A N 1
ATOM 1330 C CA . MET A 1 168 ? -13.692 -10.595 10.139 1.00 87.81 168 MET A CA 1
ATOM 1331 C C . MET A 1 168 ? -14.023 -11.815 10.994 1.00 87.81 168 MET A C 1
ATOM 1333 O O . MET A 1 168 ? -14.848 -11.732 11.910 1.00 87.81 168 MET A O 1
ATOM 1337 N N . ASN A 1 169 ? -13.363 -12.939 10.701 1.00 89.75 169 ASN A N 1
ATOM 1338 C CA . ASN A 1 169 ? -13.440 -14.144 11.520 1.00 89.75 169 ASN A CA 1
ATOM 1339 C C . ASN A 1 169 ? -13.168 -13.810 12.999 1.00 89.75 169 ASN A C 1
ATOM 1341 O O . ASN A 1 169 ? -12.230 -13.074 13.311 1.00 89.75 169 ASN A O 1
ATOM 1345 N N . LYS A 1 170 ? -13.986 -14.368 13.899 1.00 92.88 170 LYS A N 1
ATOM 1346 C CA . LYS A 1 170 ? -13.917 -14.104 15.340 1.00 92.88 170 LYS A CA 1
ATOM 1347 C C . LYS A 1 170 ? -12.518 -14.351 15.913 1.00 92.88 170 LYS A C 1
ATOM 1349 O O . LYS A 1 170 ? -12.008 -13.475 16.593 1.00 92.88 170 LYS A O 1
ATOM 1354 N N . THR A 1 171 ? -11.886 -15.477 15.594 1.00 94.00 171 THR A N 1
ATOM 1355 C CA . THR A 1 171 ? -10.561 -15.839 16.118 1.00 94.00 171 THR A CA 1
ATOM 1356 C C . THR A 1 171 ? -9.499 -14.811 15.733 1.00 94.00 171 THR A C 1
ATOM 1358 O O . THR A 1 171 ? -8.736 -14.371 16.585 1.00 94.00 171 THR A O 1
ATOM 1361 N N . LEU A 1 172 ? -9.483 -14.370 14.469 1.00 92.12 172 LEU A N 1
ATOM 1362 C CA . LEU A 1 172 ? -8.546 -13.336 14.011 1.00 92.12 172 LEU A CA 1
ATOM 1363 C C . LEU A 1 172 ? -8.838 -11.979 14.653 1.00 92.12 172 LEU A C 1
ATOM 1365 O O . LEU A 1 172 ? -7.923 -11.294 15.102 1.00 92.12 172 LEU A O 1
ATOM 1369 N N . ARG A 1 173 ? -10.115 -11.596 14.712 1.00 94.19 173 ARG A N 1
ATOM 1370 C CA . ARG A 1 173 ? -10.540 -10.331 15.311 1.00 94.19 173 ARG A CA 1
ATOM 1371 C C . ARG A 1 173 ? -10.173 -10.263 16.792 1.00 94.19 173 ARG A C 1
ATOM 1373 O O . ARG A 1 173 ? -9.679 -9.232 17.235 1.00 94.19 173 ARG A O 1
ATOM 1380 N N . ASP A 1 174 ? -10.416 -11.335 17.536 1.00 95.06 174 ASP A N 1
ATOM 1381 C CA . ASP A 1 174 ? -10.160 -11.396 18.971 1.00 95.06 174 ASP A CA 1
ATOM 1382 C C . ASP A 1 174 ? -8.640 -11.377 19.239 1.00 95.06 174 ASP A C 1
ATOM 1384 O O . ASP A 1 174 ? -8.195 -10.600 20.080 1.00 95.06 174 ASP A O 1
ATOM 1388 N N . ALA A 1 175 ? -7.836 -12.090 18.436 1.00 95.31 175 ALA A N 1
ATOM 1389 C CA . ALA A 1 175 ? -6.372 -12.039 18.516 1.00 95.31 175 ALA A CA 1
ATOM 1390 C C . ALA A 1 175 ? -5.809 -10.633 18.234 1.00 95.31 175 ALA A C 1
ATOM 1392 O O . ALA A 1 175 ? -4.992 -10.131 18.999 1.00 95.31 175 ALA A O 1
ATOM 1393 N N . ILE A 1 176 ? -6.274 -9.965 17.169 1.00 94.75 176 ILE A N 1
ATOM 1394 C CA . ILE A 1 176 ? -5.859 -8.587 16.844 1.00 94.75 176 ILE A CA 1
ATOM 1395 C C . ILE A 1 176 ? -6.262 -7.622 17.959 1.00 94.75 176 ILE A C 1
ATOM 1397 O O . ILE A 1 176 ? -5.486 -6.732 18.318 1.00 94.75 176 ILE A O 1
ATOM 1401 N N . ARG A 1 177 ? -7.484 -7.770 18.485 1.00 95.25 177 ARG A N 1
ATOM 1402 C CA . ARG A 1 177 ? -7.974 -6.955 19.595 1.00 95.25 177 ARG A CA 1
ATOM 1403 C C . ARG A 1 177 ? -7.028 -7.095 20.778 1.00 95.25 177 ARG A C 1
ATOM 1405 O O . ARG A 1 177 ? -6.486 -6.087 21.202 1.00 95.25 177 ARG A O 1
ATOM 1412 N N . GLU A 1 178 ? -6.777 -8.313 21.240 1.00 95.06 178 GLU A N 1
ATOM 1413 C CA . GLU A 1 178 ? -5.925 -8.576 22.401 1.00 95.06 178 GLU A CA 1
ATOM 1414 C C . GLU A 1 178 ? -4.488 -8.071 22.203 1.00 95.06 178 GLU A C 1
ATOM 1416 O O . GLU A 1 178 ? -3.948 -7.402 23.081 1.00 95.06 178 GLU A O 1
ATOM 1421 N N . SER A 1 179 ? -3.883 -8.315 21.036 1.00 95.06 179 SER A N 1
ATOM 1422 C CA . SER A 1 179 ? -2.461 -8.025 20.830 1.00 95.06 179 SER A CA 1
ATOM 1423 C C . SER A 1 179 ? -2.146 -6.573 20.456 1.00 95.06 179 SER A C 1
ATOM 1425 O O . SER A 1 179 ? -1.035 -6.114 20.711 1.00 95.06 179 SER A O 1
ATOM 1427 N N . ILE A 1 180 ? -3.065 -5.858 19.790 1.00 95.62 180 ILE A N 1
ATOM 1428 C CA . ILE A 1 180 ? -2.798 -4.510 19.242 1.00 95.62 180 ILE A CA 1
ATOM 1429 C C . ILE A 1 180 ? -3.593 -3.414 19.958 1.00 95.62 180 ILE A C 1
ATOM 1431 O O . ILE A 1 180 ? -3.071 -2.318 20.188 1.00 95.62 180 ILE A O 1
ATOM 1435 N N . PHE A 1 181 ? -4.860 -3.677 20.277 1.00 95.62 181 PHE A N 1
ATOM 1436 C CA . PHE A 1 181 ? -5.790 -2.643 20.740 1.00 95.62 181 PHE A CA 1
ATOM 1437 C C . PHE A 1 181 ? -6.193 -2.795 22.213 1.00 95.62 181 PHE A C 1
ATOM 1439 O O . PHE A 1 181 ? -6.624 -1.818 22.815 1.00 95.62 181 PHE A O 1
ATOM 1446 N N . GLY A 1 182 ? -6.010 -3.970 22.817 1.00 93.44 182 GLY A N 1
ATOM 1447 C CA . GLY A 1 182 ? -6.502 -4.289 24.153 1.00 93.44 182 GLY A CA 1
ATOM 1448 C C . GLY A 1 182 ? -8.008 -4.036 24.262 1.00 93.44 182 GLY A C 1
ATOM 1449 O O . GLY A 1 182 ? -8.808 -4.548 23.474 1.00 93.44 182 GLY A O 1
ATOM 1450 N N . ASP A 1 183 ? -8.386 -3.190 25.217 1.00 91.56 183 ASP A N 1
ATOM 1451 C CA . ASP A 1 183 ? -9.772 -2.754 25.417 1.00 91.56 183 ASP A CA 1
ATOM 1452 C C . ASP A 1 183 ? -10.173 -1.537 24.572 1.00 91.56 183 ASP A C 1
ATOM 1454 O O . ASP A 1 183 ? -11.304 -1.065 24.678 1.00 91.56 183 ASP A O 1
ATOM 1458 N N . ALA A 1 184 ? -9.276 -1.029 23.723 1.00 95.38 184 ALA A N 1
ATOM 1459 C CA . ALA A 1 184 ? -9.568 0.101 22.857 1.00 95.38 184 ALA A CA 1
ATOM 1460 C C . ALA A 1 184 ? -10.409 -0.305 21.639 1.00 95.38 184 ALA A C 1
ATOM 1462 O O . ALA A 1 184 ? -10.174 -1.333 20.996 1.00 95.38 184 ALA A O 1
ATOM 1463 N N . GLU A 1 185 ? -11.333 0.569 21.256 1.00 96.44 185 GLU A N 1
ATOM 1464 C CA . GLU A 1 185 ? -12.065 0.479 19.998 1.00 96.44 185 GLU A CA 1
ATOM 1465 C C . GLU A 1 185 ? -11.576 1.541 19.011 1.00 96.44 185 GLU A C 1
ATOM 1467 O O . GLU A 1 185 ? -11.371 2.698 19.367 1.00 96.44 185 GLU A O 1
ATOM 1472 N N . ILE A 1 186 ? -11.449 1.188 17.735 1.00 96.62 186 ILE A N 1
ATOM 1473 C CA . ILE A 1 186 ? -11.270 2.164 16.662 1.00 96.62 186 ILE A CA 1
ATOM 1474 C C . ILE A 1 186 ? -12.645 2.718 16.300 1.00 96.62 186 ILE A C 1
ATOM 1476 O O . ILE A 1 186 ? -13.519 1.980 15.834 1.00 96.62 186 ILE A O 1
ATOM 1480 N N . ARG A 1 187 ? -12.829 4.030 16.446 1.00 95.56 187 ARG A N 1
ATOM 1481 C CA . ARG A 1 187 ? -14.087 4.719 16.136 1.00 95.56 187 ARG A CA 1
ATOM 1482 C C . ARG A 1 187 ? -13.877 5.893 15.197 1.00 95.56 187 ARG A C 1
ATOM 1484 O O . ARG A 1 187 ? -12.787 6.450 15.093 1.00 95.56 187 ARG A O 1
ATOM 1491 N N . LEU A 1 188 ? -14.954 6.269 14.516 1.00 94.38 188 LEU A N 1
ATOM 1492 C CA . LEU A 1 188 ? -15.009 7.484 13.719 1.00 94.38 188 LEU A CA 1
ATOM 1493 C C . LEU A 1 188 ? -15.608 8.612 14.567 1.00 94.38 188 LEU A C 1
ATOM 1495 O O . LEU A 1 188 ? -16.817 8.646 14.789 1.00 94.38 188 LEU A O 1
ATOM 1499 N N . ASP A 1 189 ? -14.771 9.542 15.016 1.00 92.00 189 ASP A N 1
ATOM 1500 C CA . ASP A 1 189 ? -15.214 10.770 15.671 1.00 92.00 189 ASP A CA 1
ATOM 1501 C C . ASP A 1 189 ? -15.786 11.736 14.622 1.00 92.00 189 ASP A C 1
ATOM 1503 O O . ASP A 1 189 ? -15.166 12.028 13.593 1.00 92.00 189 ASP A O 1
ATOM 1507 N N . ARG A 1 190 ? -17.009 12.198 14.886 1.00 88.44 190 ARG A N 1
ATOM 1508 C CA . ARG A 1 190 ? -17.778 13.147 14.066 1.00 88.44 190 ARG A CA 1
ATOM 1509 C C . ARG A 1 190 ? -18.279 14.339 14.881 1.00 88.44 190 ARG A C 1
ATOM 1511 O O . ARG A 1 190 ? -19.067 15.120 14.365 1.00 88.44 190 ARG A O 1
ATOM 1518 N N 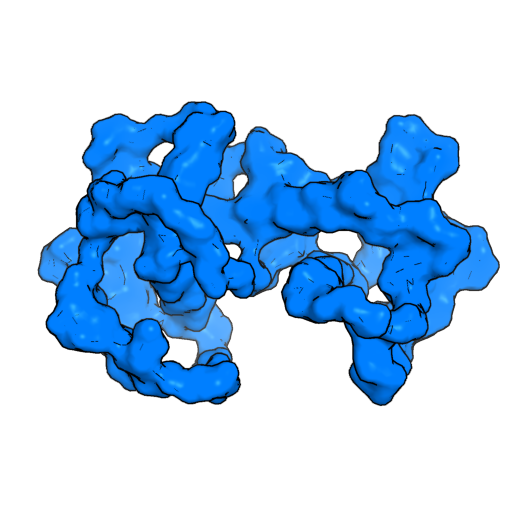. SER A 1 191 ? -17.881 14.432 16.149 1.00 85.44 191 SER A N 1
ATOM 1519 C CA . SER A 1 191 ? -18.333 15.483 17.063 1.00 85.44 191 SER A CA 1
ATOM 1520 C C . SER A 1 191 ? -17.720 16.844 16.720 1.00 85.44 191 SER A C 1
ATOM 1522 O O . SER A 1 191 ? -18.358 17.877 16.901 1.00 85.44 191 SER A O 1
ATOM 1524 N N . GLY A 1 192 ? -16.492 16.844 16.194 1.00 81.69 192 GLY A N 1
ATOM 1525 C CA . GLY A 1 192 ? -15.799 18.043 15.734 1.00 81.69 192 GLY A CA 1
ATOM 1526 C C . GLY A 1 192 ? -16.174 18.482 14.313 1.00 81.69 192 GLY A C 1
ATOM 1527 O O . GLY A 1 192 ? -16.918 17.823 13.592 1.00 81.69 192 GLY A O 1
ATOM 1528 N N . LEU A 1 193 ? -15.560 19.584 13.868 1.00 85.56 193 LEU A N 1
ATOM 1529 C CA . LEU A 1 193 ? -15.735 20.143 12.515 1.00 85.56 193 LEU A CA 1
ATOM 1530 C C . LEU A 1 193 ? -15.152 19.261 11.396 1.00 85.56 193 LEU A C 1
ATOM 1532 O O . LEU A 1 193 ? -15.406 19.501 10.216 1.00 85.56 193 LEU A O 1
ATOM 1536 N N . ARG A 1 194 ? -14.332 18.265 11.748 1.00 85.50 194 ARG A N 1
ATOM 1537 C CA . ARG A 1 194 ? -13.727 17.311 10.814 1.00 85.50 194 ARG A CA 1
ATOM 1538 C C . ARG A 1 194 ? -13.833 15.898 11.364 1.00 85.50 194 ARG A C 1
ATOM 1540 O O . ARG A 1 194 ? -13.615 15.673 12.551 1.00 85.50 194 ARG A O 1
ATOM 1547 N N . LYS A 1 195 ? -14.126 14.954 10.468 1.00 91.19 195 LYS A N 1
ATOM 1548 C CA . LYS A 1 195 ? -14.112 13.523 10.773 1.00 91.19 195 LYS A CA 1
ATOM 1549 C C . LYS A 1 195 ? -12.678 13.061 11.013 1.00 91.19 195 LYS A C 1
ATOM 1551 O O . LYS A 1 195 ? -11.777 13.470 10.284 1.00 91.19 195 LYS A O 1
ATOM 1556 N N . ARG A 1 196 ? -12.485 12.181 11.991 1.00 93.81 196 ARG A N 1
ATOM 1557 C CA . ARG A 1 196 ? -11.189 11.550 12.271 1.00 93.81 196 ARG A CA 1
ATOM 1558 C C . ARG A 1 196 ? -11.378 10.200 12.940 1.00 93.81 196 ARG A C 1
ATOM 1560 O O . ARG A 1 196 ? -12.363 9.970 13.635 1.00 93.81 196 ARG A O 1
ATOM 1567 N N . ILE A 1 197 ? -10.424 9.311 12.736 1.00 95.75 197 ILE A N 1
ATOM 1568 C CA . ILE A 1 197 ? -10.336 8.053 13.458 1.00 95.75 197 ILE A CA 1
ATOM 1569 C C . ILE A 1 197 ? -9.698 8.326 14.823 1.00 95.75 197 ILE A C 1
ATOM 1571 O O . ILE A 1 197 ? -8.668 8.997 14.918 1.00 95.75 197 ILE A O 1
ATOM 1575 N N . VAL A 1 198 ? -10.318 7.795 15.871 1.00 96.00 198 VAL A N 1
ATOM 1576 C CA . VAL A 1 198 ? -9.857 7.876 17.262 1.00 96.00 198 VAL A CA 1
ATOM 1577 C C . VAL A 1 198 ? -9.823 6.482 17.881 1.00 96.00 198 VAL A C 1
ATOM 1579 O O . VAL A 1 198 ? -10.499 5.570 17.398 1.00 96.00 198 VAL A O 1
ATOM 1582 N N . LEU A 1 199 ? -9.032 6.328 18.942 1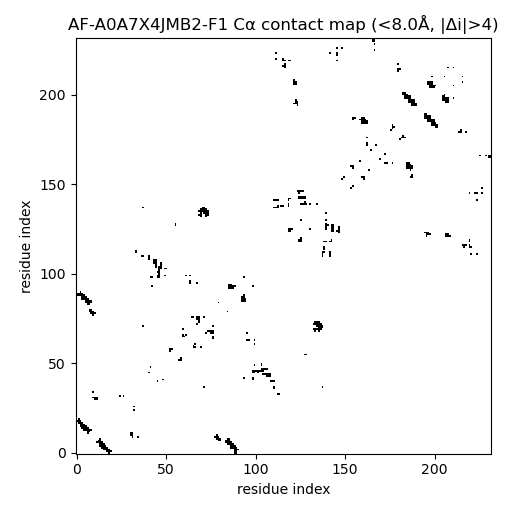.00 96.62 199 LEU A N 1
ATOM 1583 C CA . LEU A 1 199 ? -9.162 5.183 19.839 1.00 96.62 199 LEU A CA 1
ATOM 1584 C C . LEU A 1 199 ? -10.118 5.571 20.960 1.00 96.62 199 LEU A C 1
ATOM 1586 O O . LEU A 1 199 ? -9.956 6.626 21.557 1.00 96.62 199 LEU A O 1
ATOM 1590 N N . ASP A 1 200 ? -11.107 4.743 21.238 1.00 95.75 200 ASP A N 1
ATOM 1591 C CA . ASP A 1 200 ? -12.020 4.898 22.364 1.00 95.75 200 ASP A CA 1
ATOM 1592 C C . ASP A 1 200 ? -11.638 3.868 23.426 1.00 95.75 200 ASP A C 1
ATOM 1594 O O . ASP A 1 200 ? -11.679 2.666 23.166 1.00 95.75 200 ASP A O 1
ATOM 1598 N N . VAL A 1 201 ? -11.207 4.342 24.593 1.00 94.75 201 VAL A N 1
ATOM 1599 C CA . VAL A 1 201 ? -10.839 3.502 25.736 1.00 94.75 201 VAL A CA 1
ATOM 1600 C C . VAL A 1 201 ? -11.791 3.828 26.873 1.00 94.75 201 VAL A C 1
ATOM 1602 O O . VAL A 1 201 ? -11.718 4.912 27.452 1.00 94.75 201 VAL A O 1
ATOM 1605 N N . ALA A 1 202 ? -12.704 2.903 27.174 1.00 90.56 202 ALA A N 1
ATOM 1606 C CA . ALA A 1 202 ? -13.716 3.067 28.220 1.00 90.56 202 ALA A CA 1
ATOM 1607 C C . ALA A 1 202 ? -14.488 4.408 28.133 1.00 90.56 202 ALA A C 1
ATOM 1609 O O . ALA A 1 202 ? -14.749 5.053 29.148 1.00 90.56 202 ALA A O 1
ATOM 1610 N N . GLY A 1 203 ? -14.831 4.856 26.918 1.00 89.94 203 GLY A N 1
ATOM 1611 C CA . GLY A 1 203 ? -15.554 6.108 26.663 1.00 89.94 203 GLY A CA 1
ATOM 1612 C C . GLY A 1 203 ? -14.661 7.341 26.503 1.00 89.94 203 GLY A C 1
ATOM 1613 O O . GLY A 1 203 ? -15.155 8.413 26.152 1.00 89.94 203 GLY A O 1
ATOM 1614 N N . THR A 1 204 ? -13.351 7.214 26.726 1.00 93.69 204 THR A N 1
ATOM 1615 C CA . THR A 1 204 ? -12.387 8.300 26.520 1.00 93.69 204 THR A CA 1
ATOM 1616 C C . THR A 1 204 ? -11.818 8.235 25.107 1.00 93.69 204 THR A C 1
ATOM 1618 O O . THR A 1 204 ? -11.150 7.268 24.743 1.00 93.69 204 THR A O 1
ATOM 1621 N N . GLN A 1 205 ? -12.046 9.285 24.313 1.00 94.12 205 GLN A N 1
ATOM 1622 C CA . GLN A 1 205 ? -11.526 9.374 22.948 1.00 94.12 205 GLN A CA 1
ATOM 1623 C C . GLN A 1 205 ? -10.097 9.920 22.921 1.00 94.12 205 GLN A C 1
ATOM 1625 O O . GLN A 1 205 ? -9.829 11.071 23.264 1.00 94.12 205 GLN A O 1
ATOM 1630 N N . LEU A 1 206 ? -9.185 9.080 22.455 1.00 94.88 206 LEU A N 1
ATOM 1631 C CA . LEU A 1 206 ? -7.764 9.330 22.324 1.00 94.88 206 LEU A CA 1
ATOM 1632 C C . LEU A 1 206 ? -7.415 9.692 20.867 1.00 94.88 206 LEU A C 1
ATOM 1634 O O . LEU A 1 206 ? -7.662 8.897 19.943 1.00 94.88 206 LEU A O 1
ATOM 1638 N N . PRO A 1 207 ? -6.837 10.883 20.625 1.00 93.38 207 PRO A N 1
ATOM 1639 C CA . PRO A 1 207 ? -6.493 11.328 19.282 1.00 93.38 207 PRO A CA 1
ATOM 1640 C C . PRO A 1 207 ? -5.321 10.523 18.712 1.00 93.38 207 PRO A C 1
ATOM 1642 O O . PRO A 1 207 ? -4.506 9.973 19.442 1.00 93.38 207 PRO A O 1
ATOM 1645 N N . PHE A 1 208 ? -5.179 10.521 17.387 1.00 92.69 208 PHE A N 1
ATOM 1646 C CA . PHE A 1 208 ? -4.146 9.762 16.667 1.00 92.69 208 PHE A CA 1
ATOM 1647 C C . PHE A 1 208 ? -2.712 9.926 17.217 1.00 92.69 208 PHE A C 1
ATOM 1649 O O . PHE A 1 208 ? -1.919 8.983 17.223 1.00 92.69 208 PHE A O 1
ATOM 1656 N N . MET A 1 209 ? -2.382 11.111 17.739 1.00 89.88 209 MET A N 1
ATOM 1657 C CA . MET A 1 209 ? -1.060 11.419 18.296 1.00 89.88 209 MET A CA 1
ATOM 1658 C C . MET A 1 209 ? -0.733 10.702 19.613 1.00 89.88 209 MET A C 1
ATOM 1660 O O . MET A 1 209 ? 0.440 10.638 19.973 1.00 89.88 209 MET A O 1
ATOM 1664 N N . THR A 1 210 ? -1.710 10.121 20.310 1.00 93.62 210 THR A N 1
ATOM 1665 C CA . THR A 1 210 ? -1.465 9.325 21.528 1.00 93.62 210 THR A CA 1
ATOM 1666 C C . THR A 1 210 ? -1.341 7.831 21.240 1.00 93.62 210 THR A C 1
ATOM 1668 O O . THR A 1 210 ? -1.072 7.052 22.148 1.00 93.62 210 THR A O 1
ATOM 1671 N N . TRP A 1 211 ? -1.554 7.410 19.992 1.00 94.94 211 TRP A N 1
ATOM 1672 C CA . TRP A 1 211 ? -1.526 5.998 19.624 1.00 94.94 211 TRP A CA 1
ATOM 1673 C C . TRP A 1 211 ? -0.104 5.450 19.647 1.00 94.94 211 TRP A C 1
ATOM 1675 O O . TRP A 1 211 ? 0.841 6.160 19.283 1.00 94.94 211 TRP A O 1
ATOM 1685 N N . SER A 1 212 ? 0.028 4.168 19.986 1.00 94.94 212 SER A N 1
ATOM 1686 C CA . SER A 1 212 ? 1.297 3.450 19.883 1.00 94.94 212 SER A CA 1
ATOM 1687 C C . SER A 1 212 ? 1.720 3.267 18.422 1.00 94.94 212 SER A C 1
ATOM 1689 O O . SER A 1 212 ? 0.895 3.280 17.503 1.00 94.94 212 SER A O 1
ATOM 1691 N N . THR A 1 213 ? 3.013 3.032 18.188 1.00 93.00 213 THR A N 1
ATOM 1692 C CA . THR A 1 213 ? 3.540 2.741 16.845 1.00 93.00 213 THR A CA 1
ATOM 1693 C C . THR A 1 213 ? 2.826 1.550 16.200 1.00 93.00 213 THR A C 1
ATOM 1695 O O . THR A 1 213 ? 2.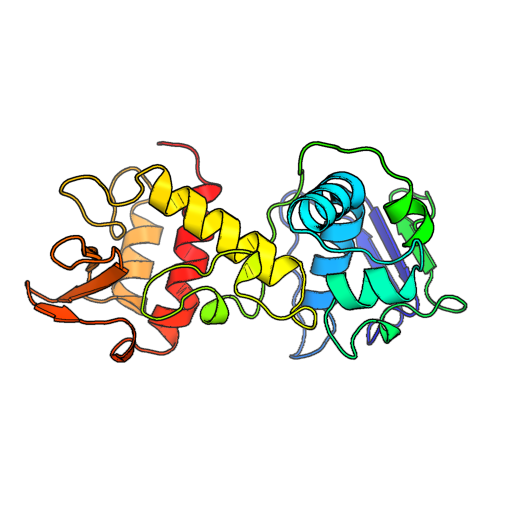462 1.619 15.028 1.00 93.00 213 THR A O 1
ATOM 1698 N N . GLY A 1 214 ? 2.552 0.491 16.973 1.00 94.00 214 GLY A N 1
ATOM 1699 C CA . GLY A 1 214 ? 1.829 -0.689 16.491 1.00 94.00 214 GLY A CA 1
ATOM 1700 C C . GLY A 1 214 ? 0.404 -0.364 16.040 1.00 94.00 214 GLY A C 1
ATOM 1701 O O . GLY A 1 214 ? -0.008 -0.779 14.961 1.00 94.00 214 GLY A O 1
ATOM 1702 N N . GLN A 1 215 ? -0.325 0.454 16.802 1.00 95.75 215 GLN A N 1
ATOM 1703 C CA . GLN A 1 215 ? -1.683 0.881 16.447 1.00 95.75 215 GLN A CA 1
ATOM 1704 C C . GLN A 1 215 ? -1.698 1.743 15.178 1.00 95.75 215 GLN A C 1
ATOM 1706 O O . GLN A 1 215 ? -2.550 1.546 14.305 1.00 95.75 215 GLN A O 1
ATOM 1711 N N . ARG A 1 216 ? -0.738 2.668 15.039 1.00 95.19 216 ARG A N 1
ATOM 1712 C CA . ARG A 1 216 ? -0.615 3.524 13.846 1.00 95.19 216 ARG A CA 1
ATOM 1713 C C . ARG A 1 216 ? -0.254 2.738 12.589 1.00 95.19 216 ARG A C 1
ATOM 1715 O O . ARG A 1 216 ? -0.754 3.059 11.518 1.00 95.19 216 ARG A O 1
ATOM 1722 N N . GLU A 1 217 ? 0.581 1.711 12.714 1.00 94.44 217 GLU A N 1
ATOM 1723 C CA . GLU A 1 217 ? 1.005 0.872 11.588 1.00 94.44 217 GLU A CA 1
ATOM 1724 C C . GLU A 1 217 ? -0.051 -0.186 11.213 1.00 94.44 217 GLU A C 1
ATOM 1726 O O . GLU A 1 217 ? -0.236 -0.517 10.036 1.00 94.44 217 GLU A O 1
ATOM 1731 N N . PHE A 1 218 ? -0.783 -0.715 12.197 1.00 95.81 218 PHE A N 1
ATOM 1732 C CA . PHE A 1 218 ? -1.796 -1.743 11.964 1.00 95.81 218 PHE A CA 1
ATOM 1733 C C . PHE A 1 218 ? -3.116 -1.173 11.433 1.00 95.81 218 PHE A C 1
ATOM 1735 O O . PHE A 1 218 ? -3.771 -1.809 10.613 1.00 95.81 218 PHE A O 1
ATOM 1742 N N . THR A 1 219 ? -3.515 0.030 11.846 1.00 96.50 219 THR A N 1
ATOM 1743 C CA . THR A 1 219 ? -4.825 0.585 11.459 1.00 96.50 219 THR A CA 1
ATOM 1744 C C . THR A 1 219 ? -4.995 0.747 9.941 1.00 96.50 219 THR A C 1
ATOM 1746 O O . THR A 1 219 ? -6.000 0.269 9.417 1.00 96.50 219 THR A O 1
ATOM 1749 N N . PRO A 1 220 ? -4.037 1.311 9.179 1.00 96.94 220 PRO A N 1
ATOM 1750 C CA . PRO A 1 220 ? -4.128 1.335 7.719 1.00 96.94 220 PRO A CA 1
ATOM 1751 C C . PRO A 1 220 ? -4.199 -0.066 7.099 1.00 96.94 220 PRO A C 1
ATOM 1753 O O . PRO A 1 220 ? -4.957 -0.270 6.155 1.00 96.94 220 PRO A O 1
ATOM 1756 N N . LEU A 1 221 ? -3.458 -1.044 7.640 1.00 96.50 221 LEU A N 1
ATOM 1757 C CA . LEU A 1 221 ? -3.532 -2.438 7.183 1.00 96.50 221 LEU A CA 1
ATOM 1758 C C . LEU A 1 221 ? -4.941 -2.993 7.369 1.00 96.50 221 LEU A C 1
ATOM 1760 O O . LEU A 1 221 ? -5.508 -3.533 6.427 1.00 96.50 221 LEU A O 1
ATOM 1764 N N . LEU A 1 222 ? -5.519 -2.813 8.555 1.00 95.38 222 LEU A N 1
ATOM 1765 C CA . LEU A 1 222 ? -6.874 -3.248 8.865 1.00 95.38 222 LEU A CA 1
ATOM 1766 C C . LEU A 1 222 ? -7.902 -2.643 7.901 1.00 95.38 222 LEU A C 1
ATOM 1768 O O . LEU A 1 222 ? -8.740 -3.370 7.371 1.00 95.38 222 LEU A O 1
ATOM 1772 N N . LEU A 1 223 ? -7.815 -1.338 7.631 1.00 95.31 223 LEU A N 1
ATOM 1773 C CA . LEU A 1 223 ? -8.703 -0.668 6.677 1.00 95.31 223 LEU A CA 1
ATOM 1774 C C . LEU A 1 223 ? -8.507 -1.198 5.246 1.00 95.31 223 LEU A C 1
ATOM 1776 O O . LEU A 1 223 ? -9.486 -1.426 4.537 1.00 95.31 223 LEU A O 1
ATOM 1780 N N . GLY A 1 224 ? -7.262 -1.457 4.840 1.00 94.94 224 GLY A N 1
ATOM 1781 C CA . GLY A 1 224 ? -6.950 -2.086 3.555 1.00 94.94 224 GLY A CA 1
ATOM 1782 C C . GLY A 1 224 ? -7.506 -3.509 3.436 1.00 94.94 224 GLY A C 1
ATOM 1783 O O . GLY A 1 224 ? -8.030 -3.882 2.392 1.00 94.94 224 GLY A O 1
ATOM 1784 N N . LEU A 1 225 ? -7.472 -4.294 4.515 1.00 93.06 225 LEU A N 1
ATOM 1785 C CA . LEU A 1 225 ? -8.106 -5.615 4.556 1.00 93.06 225 LEU A CA 1
ATOM 1786 C C . LEU A 1 225 ? -9.632 -5.498 4.478 1.00 93.06 225 LEU A C 1
ATOM 1788 O O . LEU A 1 225 ? -10.269 -6.239 3.738 1.00 93.06 225 LEU A O 1
ATOM 1792 N N . TYR A 1 226 ? -10.229 -4.541 5.190 1.00 91.50 226 TYR A N 1
ATOM 1793 C CA . TYR A 1 226 ? -11.672 -4.282 5.149 1.00 91.50 226 TYR A CA 1
ATOM 1794 C C . TYR A 1 226 ? -12.170 -3.875 3.761 1.00 91.50 226 TYR A C 1
ATOM 1796 O O . TYR A 1 226 ? -13.312 -4.179 3.420 1.00 91.50 226 TYR A O 1
ATOM 1804 N N . TRP A 1 227 ? -11.329 -3.202 2.972 1.00 89.31 227 TRP A N 1
ATOM 1805 C CA . TRP A 1 227 ? -11.614 -2.898 1.572 1.00 89.31 227 TRP A CA 1
ATOM 1806 C C . TRP A 1 227 ? -11.737 -4.159 0.709 1.00 89.31 227 TRP A C 1
ATOM 1808 O O . TRP A 1 227 ? -12.584 -4.219 -0.178 1.00 89.31 227 TRP A O 1
ATOM 1818 N N . LEU A 1 228 ? -10.894 -5.160 0.972 1.00 88.75 228 LEU A N 1
ATOM 1819 C CA . LEU A 1 228 ? -10.826 -6.399 0.195 1.00 88.75 228 LEU A CA 1
ATOM 1820 C C . LEU A 1 228 ? -11.813 -7.470 0.649 1.00 88.75 228 LEU A C 1
ATOM 1822 O O . LEU A 1 228 ? -12.174 -8.344 -0.139 1.00 88.75 228 LEU A O 1
ATOM 1826 N N . MET A 1 229 ? -12.230 -7.435 1.910 1.00 85.12 229 MET A N 1
ATOM 1827 C CA . MET A 1 229 ? -13.172 -8.415 2.427 1.00 85.12 229 MET A CA 1
ATOM 1828 C C . MET A 1 229 ? -14.583 -8.140 1.892 1.00 85.12 229 MET A C 1
ATOM 1830 O O . MET A 1 229 ? -15.041 -6.991 1.934 1.00 85.12 229 MET A O 1
ATOM 1834 N N . PRO A 1 230 ? -15.305 -9.179 1.431 1.00 68.62 230 PRO A N 1
ATOM 1835 C CA . PRO A 1 230 ? -16.713 -9.035 1.095 1.00 68.62 230 PRO A CA 1
ATOM 1836 C C . PRO A 1 230 ? -17.489 -8.526 2.315 1.00 68.62 230 PRO A C 1
ATOM 1838 O O . PRO A 1 230 ? -17.097 -8.744 3.466 1.00 68.62 230 PRO A O 1
ATOM 1841 N N . SER A 1 231 ? -18.598 -7.828 2.074 1.00 57.38 231 SER A N 1
ATOM 1842 C CA . SER A 1 231 ? -19.609 -7.655 3.116 1.00 57.38 231 SER A CA 1
ATOM 1843 C C . SER A 1 231 ? -20.074 -9.052 3.524 1.00 57.38 231 SER A C 1
ATOM 1845 O O . SER A 1 231 ? -20.639 -9.754 2.684 1.00 57.38 231 SER A O 1
ATOM 1847 N N . GLY A 1 232 ? -19.730 -9.468 4.745 1.00 49.44 232 GLY A N 1
ATOM 1848 C CA . GLY A 1 232 ? -20.197 -10.726 5.324 1.00 49.44 232 GLY A CA 1
ATOM 1849 C C . GLY A 1 232 ? -21.703 -10.761 5.513 1.00 49.44 232 GLY A C 1
ATOM 1850 O O . GLY A 1 232 ? -22.333 -9.677 5.476 1.00 49.44 232 GLY A O 1
#

Solvent-accessible surface area (backbone atoms only — not comparable to full-atom values): 13193 Å² total; per-residue (Å²): 134,52,35,42,37,38,29,39,48,57,78,32,65,65,49,79,47,75,62,60,101,77,74,84,90,82,76,64,87,89,58,36,66,71,56,52,54,50,47,51,43,43,71,67,21,26,16,32,52,57,48,52,40,46,75,74,70,54,79,42,85,92,39,62,62,50,43,34,23,40,41,61,4,63,89,38,37,69,34,59,36,89,90,63,38,44,38,28,46,72,86,42,80,57,51,70,69,61,34,72,71,44,63,79,49,80,76,77,68,91,64,85,52,92,75,39,46,76,25,48,55,85,30,28,49,38,55,52,83,75,53,60,72,50,44,32,38,56,52,34,52,42,14,29,53,54,33,51,47,46,73,76,42,58,35,67,62,97,54,46,56,30,82,43,88,64,67,52,61,64,71,63,50,52,50,49,32,61,76,63,43,51,82,39,29,38,32,57,46,65,89,56,100,57,71,27,40,26,40,32,47,91,84,46,77,40,55,47,89,76,53,53,71,66,45,50,47,43,49,51,51,53,52,56,48,58,71,70,45,69,89,101

pLDDT: mean 93.21, std 5.64, range [49.44, 97.94]

Sequence (232 aa):
MKNLKLTSLGQIPEADITFGDLTVFVGEQASGKSILLQLLKLILDAGAITHTLKKHGFDWQKKVDNFLFLYFGEGMQTIWNTDETKVSIDKVDFTPRKALSRRKTKENLFLIPAHRVVTLKDGWPRAFTDYATSDPYVVKAFSEELRLLLEKGLGSGKGPIFPQVGRMNKTLRDAIRESIFGDAEIRLDRSGLRKRIVLDVAGTQLPFMTWSTGQREFTPLLLGLYWLMPSG

Secondary structure (DSSP, 8-state):
--EEEEEEETTEEEEEEE--SS------TTSSHHHHHHHHHHHHHHHHHHHHHHHTT---TT-HHHHHHHHH-TT-GGGB-TTT-EEEETTEEE-HHHHHTPPP---------TTGGGGEETTEEPPGGGS-TTS-HHHHHHHHHHHHHHHTTTT-SSS-SBS-TTTS-HHHHHHHIIIIITT-EEEEE-SSSS-EEEEEETTEEEPGGGS-HHHHHHHHHHHHHHHHS---

Foldseek 3Di:
DQWKWKAQQALRHIDIDGDDPDDDDDDDPPNCPLVVLLVVQLVQALQQLLVVCVVLPHDQVLDLLSVLCQAAFPPNSVSDDPVTMWMDDPNHTDDSNVSNPDHRDDGDDLDDHPPQLVQDDFQAGDALNVDDSRDHSNNSVLSNLLNVLVVVPQQVDPDFNPPDPQQDDPVVRVVCCVPAPPQWTWHWDPPDPDIGTFTAHVNDTHIPVVGDPSNSSVVSVSSSSSSVTPRD